Protein AF-A0A2Z5AGJ8-F1 (afdb_monomer)

Secondary structure (DSSP, 8-state):
-HHHHHHHHHHHHHHHHHHHHHHHHHHHHHHHHHHTHHHHHHHHHHHHHHHHHHHHHHHHHHHHTTSHHHHHHHHHHHHHHHHHHHHHHHHHHHH--SHHHHHHHHHHHHHHHHHHHHHHHHHHHHHHTTT-HHHHHHTTTTHHHHHHHHHHHHHHHHHHHHHHHHHHHHHHHHHHHHHHHHHHHHHHHHHHHHHHHHHIIIIIHHHHHHHHHHHHHHTT---PPPP----SHHHHHHHHHHHHHHHHHHHHHHHHHHHHHHHHHHHHHHHHHHHHHHTT-

Solvent-accessible surface area (backbone atoms only — not comparable to full-atom values): 14616 Å² total; per-residue (Å²): 108,69,70,57,55,51,51,52,51,54,47,53,50,51,52,52,52,51,52,48,52,53,51,51,55,49,51,53,51,53,48,49,42,56,73,39,43,46,43,52,32,53,47,42,50,52,28,50,50,31,46,53,49,22,59,47,24,51,51,45,25,48,76,47,28,71,44,65,71,50,22,54,51,27,49,51,51,22,52,53,25,51,50,48,28,50,53,41,38,54,50,48,35,74,65,44,83,48,69,68,58,26,49,52,37,50,52,50,48,49,51,50,51,56,44,52,55,37,48,56,52,12,50,53,42,14,60,75,51,77,44,38,40,69,56,19,44,66,60,45,69,70,62,59,52,64,58,51,52,53,45,53,50,49,40,54,51,35,44,51,50,28,51,51,52,52,52,52,52,50,52,50,50,52,53,53,50,51,52,50,51,51,51,48,52,53,50,51,52,51,49,51,51,53,48,52,53,48,45,42,67,68,45,51,55,56,48,51,52,48,52,51,52,54,52,35,47,76,71,71,44,86,70,84,77,71,87,71,89,47,89,49,73,70,29,52,51,42,53,52,52,41,53,55,48,54,53,51,54,51,51,57,49,52,51,52,51,51,50,52,51,51,51,52,52,48,53,51,51,51,54,50,52,50,54,54,59,62,71,73,112

Organism: NCBI:txid47885

Radius of gyration: 50.17 Å; Cα contacts (8 Å, |Δi|>4): 189; chains: 1; bounding box: 95×26×158 Å

Sequence (281 aa):
MLLLIGGGLVLLLALALAGFGLLSQQLDGYRRLLTGPLEEARLVDATNLAFKSQVQEWKNVLLRGGAADQRERYWKQFQEEEARVQTALEQLQRRADEPELRQRLHQLAQSHREMGEAYRRGLAAYVAADYVAAQGDAAVKGIDRATSEQLSGLVTELHARANSQAQALSAEARRTVLLAVGAMLAFAALIALLSAWLVNRRIVGPLARVTEQLVQLSDGRLGQPLAESRRDEVGRLARAANRLRDFFVDLAGQLRQGTAALDATTQELGAIAQRSGEGIR

InterPro domains:
  IPR003660 HAMP domain [PF00672] (199-245)
  IPR003660 HAMP domain [PS50885] (201-253)
  IPR003660 HAMP domain [SM00304] (201-253)

pLDDT: mean 88.01, std 8.43, range [43.0, 98.56]

Foldseek 3Di:
DCVLVVVVVVLVVVLVVLVVVLVVVLVVLVVCLVVALVVLLVLLVLLLVLLVLLVVLLVQLLPPVLDPVSNVVSVVSNVVSLVSNLVSLVVSLVRDPDPVSNVLSVVLSVLSVVLVVLLVVLVVQCVVVSSNSVRSCVSNPCSCVVSSVSSVVSSVVSVVVSVVSVVVSVVVSVVSVVVSVVVSVVVVVVSVVVVVVCCCVPPVVLVVVLVVLVVCVVVVNLDDQDDQPDPDPSSVSSVVSRVVSVVSVVVVVVVVVVVVVVVVVVVVVVVVVVVVVVVVD

Structure (mmCIF, N/CA/C/O backbone):
data_AF-A0A2Z5AGJ8-F1
#
_entry.id   AF-A0A2Z5AGJ8-F1
#
loop_
_atom_site.group_PDB
_atom_site.id
_atom_site.type_symbol
_atom_site.label_atom_id
_atom_site.label_alt_id
_atom_site.label_comp_id
_atom_site.label_asym_id
_atom_site.label_entity_id
_atom_site.label_seq_id
_atom_site.pdbx_PDB_ins_code
_atom_site.Cartn_x
_atom_site.Cartn_y
_atom_site.Cartn_z
_atom_site.occupancy
_atom_site.B_iso_or_equiv
_atom_site.auth_seq_id
_atom_site.auth_comp_id
_atom_site.auth_asym_id
_atom_site.auth_atom_id
_atom_site.pdbx_PDB_model_num
ATOM 1 N N . MET A 1 1 ? -26.832 -12.461 39.267 1.00 60.28 1 MET A N 1
ATOM 2 C CA . MET A 1 1 ? -25.508 -13.063 39.012 1.00 60.28 1 MET A CA 1
ATOM 3 C C . MET A 1 1 ? -25.398 -13.595 37.585 1.00 60.28 1 MET A C 1
ATOM 5 O O . MET A 1 1 ? -24.660 -13.002 36.817 1.00 60.28 1 MET A O 1
ATOM 9 N N . LEU A 1 2 ? -26.202 -14.584 37.171 1.00 68.50 2 LEU A N 1
ATOM 10 C CA . LEU A 1 2 ? -26.181 -15.143 35.801 1.00 68.50 2 LEU A CA 1
ATOM 11 C C . LEU A 1 2 ? -26.344 -14.116 34.663 1.00 68.50 2 LEU A C 1
ATOM 13 O O . LEU A 1 2 ? -25.598 -14.173 33.698 1.00 68.50 2 LEU A O 1
ATOM 17 N N . LEU A 1 3 ? -27.247 -13.136 34.793 1.00 67.62 3 LEU A N 1
ATOM 18 C CA . LEU A 1 3 ? -27.414 -12.073 33.783 1.00 67.62 3 LEU A CA 1
ATOM 19 C C . LEU A 1 3 ? -26.182 -11.160 33.643 1.00 67.62 3 LEU A C 1
ATOM 21 O O . LEU A 1 3 ? -25.892 -10.689 32.551 1.00 67.62 3 LEU A O 1
ATOM 25 N N . LEU A 1 4 ? -25.452 -10.928 34.738 1.00 69.62 4 LEU A N 1
ATOM 26 C CA . LEU A 1 4 ? -24.235 -10.107 34.745 1.00 69.62 4 LEU A CA 1
ATOM 27 C C . LEU A 1 4 ? -23.071 -10.853 34.089 1.00 69.62 4 LEU A C 1
ATOM 29 O O . LEU A 1 4 ? -22.395 -10.306 33.226 1.00 69.62 4 LEU A O 1
ATOM 33 N N . ILE A 1 5 ? -22.885 -12.121 34.463 1.00 76.56 5 ILE A N 1
ATOM 34 C CA . ILE A 1 5 ? -21.828 -12.975 33.911 1.00 76.56 5 ILE A CA 1
ATOM 35 C C . ILE A 1 5 ? -22.106 -13.271 32.431 1.00 76.56 5 ILE A C 1
ATOM 37 O O . ILE A 1 5 ? -21.219 -13.112 31.599 1.00 76.56 5 ILE A O 1
ATOM 41 N N . GLY A 1 6 ? -23.348 -13.623 32.083 1.00 77.38 6 GLY A N 1
ATOM 42 C CA . GLY A 1 6 ? -23.762 -13.867 30.701 1.00 77.38 6 GLY A CA 1
ATOM 43 C C . GLY A 1 6 ? -23.637 -12.623 29.820 1.00 77.38 6 GLY A C 1
ATOM 44 O O . GLY A 1 6 ? -23.103 -12.712 28.719 1.00 77.38 6 GLY A O 1
ATOM 45 N N . GLY A 1 7 ? -24.045 -11.450 30.320 1.00 76.44 7 GLY A N 1
ATOM 46 C CA . GLY A 1 7 ? -23.877 -10.184 29.601 1.00 76.44 7 GLY A CA 1
ATOM 47 C C . GLY A 1 7 ? -22.408 -9.825 29.364 1.00 76.44 7 GLY A C 1
ATOM 48 O O . GLY A 1 7 ? -22.045 -9.435 28.257 1.00 76.44 7 GLY A O 1
ATOM 49 N N . GLY A 1 8 ? -21.547 -10.019 30.370 1.00 77.75 8 GLY A N 1
ATOM 50 C CA . GLY A 1 8 ? -20.104 -9.805 30.233 1.00 77.75 8 GLY A CA 1
ATOM 51 C C . GLY A 1 8 ? -19.447 -10.757 29.229 1.00 77.75 8 GLY A C 1
ATOM 52 O O . GLY A 1 8 ? -18.593 -10.339 28.452 1.00 77.75 8 GLY A O 1
ATOM 53 N N . LEU A 1 9 ? -19.876 -12.020 29.189 1.00 84.56 9 LEU A N 1
ATOM 54 C CA . LEU A 1 9 ? -19.329 -13.014 28.265 1.00 84.56 9 LEU A CA 1
ATOM 55 C C . LEU A 1 9 ? -19.732 -12.733 26.809 1.00 84.56 9 LEU A C 1
ATOM 57 O O . LEU A 1 9 ? -18.893 -12.792 25.913 1.00 84.56 9 LEU A O 1
ATOM 61 N N . VAL A 1 10 ? -20.999 -12.367 26.581 1.00 82.88 10 VAL A N 1
ATOM 62 C CA . VAL A 1 10 ? -21.495 -11.954 25.256 1.00 82.88 10 VAL A CA 1
ATOM 63 C C . VAL A 1 10 ? -20.763 -10.705 24.772 1.00 82.88 10 VAL A C 1
ATOM 65 O O . VAL A 1 10 ? -20.395 -10.631 23.601 1.00 82.88 10 VAL A O 1
ATOM 68 N N . LEU A 1 11 ? -20.491 -9.753 25.669 1.00 79.88 11 LEU A N 1
ATOM 69 C CA . LEU A 1 11 ? -19.691 -8.583 25.330 1.00 79.88 11 LEU A CA 1
ATOM 70 C C . LEU A 1 11 ? -18.286 -8.964 24.870 1.00 79.88 11 LEU A C 1
ATOM 72 O O . LEU A 1 11 ? -17.838 -8.494 23.828 1.00 79.88 11 LEU A O 1
ATOM 76 N N . LEU A 1 12 ? -17.582 -9.777 25.658 1.00 83.69 12 LEU A N 1
ATOM 77 C CA . LEU A 1 12 ? -16.217 -10.187 25.337 1.00 83.69 12 LEU A CA 1
ATOM 78 C C . LEU A 1 12 ? -16.165 -10.884 23.979 1.00 83.69 12 LEU A C 1
ATOM 80 O O . LEU A 1 12 ? -15.283 -10.590 23.176 1.00 83.69 12 LEU A O 1
ATOM 84 N N . LEU A 1 13 ? -17.147 -11.743 23.694 1.00 85.50 13 LEU A N 1
ATOM 85 C CA . LEU A 1 13 ? -17.273 -12.401 22.399 1.00 85.50 13 LEU A CA 1
ATOM 86 C C . LEU A 1 13 ? -17.502 -11.388 21.265 1.00 85.50 13 LEU A C 1
ATOM 88 O O . LEU A 1 13 ? -16.843 -11.469 20.230 1.00 85.50 13 LEU A O 1
ATOM 92 N N . ALA A 1 14 ? -18.395 -10.415 21.459 1.00 82.38 14 ALA A N 1
ATOM 93 C CA . ALA A 1 14 ? -18.673 -9.376 20.468 1.00 82.38 14 ALA A CA 1
ATOM 94 C C . ALA A 1 14 ? -17.445 -8.488 20.200 1.00 82.38 14 ALA A C 1
ATOM 96 O O . ALA A 1 14 ? -17.149 -8.188 19.045 1.00 82.38 14 ALA A O 1
ATOM 97 N N . LEU A 1 15 ? -16.697 -8.119 21.244 1.00 82.50 15 LEU A N 1
ATOM 98 C CA . LEU A 1 15 ? -15.445 -7.367 21.127 1.00 82.50 15 LEU A CA 1
ATOM 99 C C . LEU A 1 15 ? -14.363 -8.173 20.405 1.00 82.50 15 LEU A C 1
ATOM 101 O O . LEU A 1 15 ? -13.673 -7.626 19.548 1.00 82.50 15 LEU A O 1
ATOM 105 N N . ALA A 1 16 ? -14.237 -9.467 20.706 1.00 82.69 16 ALA A N 1
ATOM 106 C CA . ALA A 1 16 ? -13.291 -10.349 20.032 1.00 82.69 16 ALA A CA 1
ATOM 107 C C . ALA A 1 16 ? -13.620 -10.497 18.538 1.00 82.69 16 ALA A C 1
ATOM 109 O O . ALA A 1 16 ? -12.730 -10.371 17.700 1.00 82.69 16 ALA A O 1
ATOM 110 N N . LEU A 1 17 ? -14.897 -10.698 18.193 1.00 85.19 17 LEU A N 1
ATOM 111 C CA . LEU A 1 17 ? -15.360 -10.783 16.803 1.00 85.19 17 LEU A CA 1
ATOM 112 C C . LEU A 1 17 ? -15.148 -9.469 16.045 1.00 85.19 17 LEU A C 1
ATOM 114 O O . LEU A 1 17 ? -14.642 -9.483 14.924 1.00 85.19 17 LEU A O 1
ATOM 118 N N . ALA A 1 18 ? -15.484 -8.334 16.663 1.00 83.31 18 ALA A N 1
ATOM 119 C CA . ALA A 1 18 ? -15.243 -7.019 16.081 1.00 83.31 18 ALA A CA 1
ATOM 120 C C . ALA A 1 18 ? -13.741 -6.772 15.864 1.00 83.31 18 ALA A C 1
ATOM 122 O O . ALA A 1 18 ? -13.335 -6.375 14.774 1.00 83.31 18 ALA A O 1
ATOM 123 N N . GLY A 1 19 ? -12.906 -7.070 16.864 1.00 82.38 19 GLY A N 1
ATOM 124 C CA . GLY A 1 19 ? -11.451 -6.950 16.765 1.00 82.38 19 GLY A CA 1
ATOM 125 C C . GLY A 1 19 ? -10.861 -7.834 15.664 1.00 82.38 19 GLY A C 1
ATOM 126 O O . GLY A 1 19 ? -10.027 -7.373 14.887 1.00 82.38 19 GLY A O 1
ATOM 127 N N . PHE A 1 20 ? -11.339 -9.073 15.543 1.00 84.88 20 PHE A N 1
ATOM 128 C CA . PHE A 1 20 ? -10.920 -9.988 14.484 1.00 84.88 20 PHE A CA 1
ATOM 129 C C . PHE A 1 20 ? -11.311 -9.481 13.089 1.00 84.88 20 PHE A C 1
ATOM 131 O O . PHE A 1 20 ? -10.482 -9.492 12.181 1.00 84.88 20 PHE A O 1
ATOM 138 N N . GLY A 1 21 ? -12.538 -8.979 12.917 1.00 83.81 21 GLY A N 1
ATOM 139 C CA . GLY A 1 21 ? -12.990 -8.398 11.650 1.00 83.81 21 GLY A CA 1
ATOM 140 C C . GLY A 1 21 ? -12.152 -7.190 11.222 1.00 83.81 21 GLY A C 1
ATOM 141 O O . GLY A 1 21 ? -11.734 -7.105 10.068 1.00 83.81 21 GLY A O 1
ATOM 142 N N . LEU A 1 2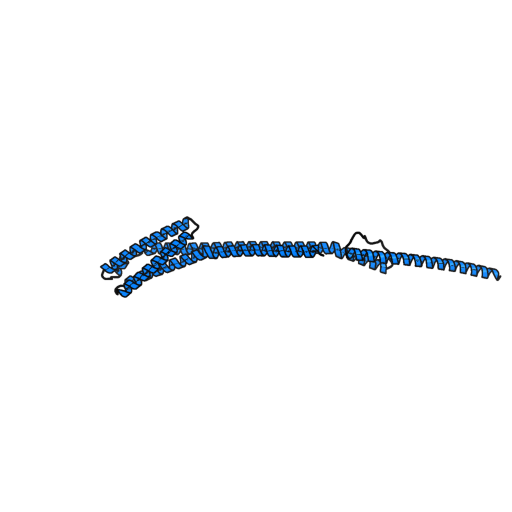2 ? -11.834 -6.300 12.167 1.00 82.50 22 LEU A N 1
ATOM 143 C CA . LEU A 1 22 ? -10.961 -5.147 11.928 1.00 82.50 22 LEU A CA 1
ATOM 144 C C . LEU A 1 22 ? -9.544 -5.566 11.529 1.00 82.50 22 LEU A C 1
ATOM 146 O O . LEU A 1 22 ? -8.986 -5.025 10.574 1.00 82.50 22 LEU A O 1
ATOM 150 N N . LEU A 1 23 ? -8.973 -6.546 12.231 1.00 82.94 23 LEU A N 1
ATOM 151 C CA . LEU A 1 23 ? -7.652 -7.078 11.912 1.00 82.94 23 LEU A CA 1
ATOM 152 C C . LEU A 1 23 ? -7.630 -7.722 10.519 1.00 82.94 23 LEU A C 1
ATOM 154 O O . LEU A 1 23 ? -6.695 -7.492 9.755 1.00 82.94 23 LEU A O 1
ATOM 158 N N . SER A 1 24 ? -8.671 -8.482 10.164 1.00 84.00 24 SER A N 1
ATOM 159 C CA . SER A 1 24 ? -8.801 -9.093 8.836 1.00 84.00 24 SER A CA 1
ATOM 160 C C . SER A 1 24 ? -8.836 -8.035 7.732 1.00 84.00 24 SER A C 1
ATOM 162 O O . SER A 1 24 ? -8.078 -8.132 6.771 1.00 84.00 24 SER A O 1
ATOM 164 N N . GLN A 1 25 ? -9.646 -6.983 7.892 1.00 82.62 25 GLN A N 1
ATOM 165 C CA . GLN A 1 25 ? -9.723 -5.888 6.919 1.00 82.62 25 GLN A CA 1
ATOM 166 C C . GLN A 1 25 ? -8.380 -5.168 6.743 1.00 82.62 25 GLN A C 1
ATOM 168 O O . GLN A 1 25 ? -7.996 -4.835 5.620 1.00 82.62 25 GLN A O 1
ATOM 173 N N . GLN A 1 26 ? -7.643 -4.954 7.838 1.00 82.69 26 GLN A N 1
ATOM 174 C CA . GLN A 1 26 ? -6.306 -4.363 7.779 1.00 82.69 26 GLN A CA 1
ATOM 175 C C . GLN A 1 26 ? -5.318 -5.272 7.043 1.00 82.69 26 GLN A C 1
ATOM 177 O O . GLN A 1 26 ? -4.586 -4.795 6.176 1.00 82.69 26 GLN A O 1
ATOM 182 N N . LEU A 1 27 ? -5.318 -6.575 7.339 1.00 84.50 27 LEU A N 1
ATOM 183 C CA . LEU A 1 27 ? -4.465 -7.551 6.658 1.00 84.50 27 LEU A CA 1
ATOM 184 C C . LEU A 1 27 ? -4.739 -7.600 5.152 1.00 84.50 27 LEU A C 1
ATOM 186 O O . LEU A 1 27 ? -3.794 -7.659 4.367 1.00 84.50 27 LEU A O 1
ATOM 190 N N . ASP A 1 28 ? -6.001 -7.512 4.734 1.00 85.81 28 ASP A N 1
ATOM 191 C CA . ASP A 1 28 ? -6.365 -7.469 3.316 1.00 85.81 28 ASP A CA 1
ATOM 192 C C . ASP A 1 28 ? -5.932 -6.162 2.637 1.00 85.81 28 ASP A C 1
ATOM 194 O O . ASP A 1 28 ? -5.582 -6.160 1.456 1.00 85.81 28 ASP A O 1
ATOM 198 N N . GLY A 1 29 ? -5.921 -5.041 3.365 1.00 82.25 29 GLY A N 1
ATOM 199 C CA . GLY A 1 29 ? -5.340 -3.780 2.896 1.00 82.25 29 GLY A CA 1
ATOM 200 C C . GLY A 1 29 ? -3.829 -3.883 2.673 1.00 82.25 29 GLY A C 1
ATOM 201 O O . GLY A 1 29 ? -3.337 -3.537 1.600 1.00 82.25 29 GLY A O 1
ATOM 202 N N . TYR A 1 30 ? -3.096 -4.434 3.645 1.00 82.75 30 TYR A N 1
ATOM 203 C CA . TYR A 1 30 ? -1.651 -4.661 3.520 1.00 82.75 30 TYR A CA 1
ATOM 204 C C . TYR A 1 30 ? -1.316 -5.641 2.395 1.00 82.75 30 TYR A C 1
ATOM 206 O O . TYR A 1 30 ? -0.403 -5.384 1.615 1.00 82.75 30 TYR A O 1
ATOM 214 N N . ARG A 1 31 ? -2.072 -6.739 2.265 1.00 83.50 31 ARG A N 1
ATOM 215 C CA . ARG A 1 31 ? -1.913 -7.687 1.153 1.00 83.50 31 ARG A CA 1
ATOM 216 C C . ARG A 1 31 ? -2.091 -6.996 -0.192 1.00 83.50 31 ARG A C 1
ATOM 218 O O . ARG A 1 31 ? -1.215 -7.139 -1.034 1.00 83.50 31 ARG A O 1
ATOM 225 N N . ARG A 1 32 ? -3.154 -6.201 -0.366 1.00 84.06 32 ARG A N 1
ATOM 226 C CA . ARG A 1 32 ? -3.393 -5.431 -1.600 1.00 84.06 32 ARG A CA 1
ATOM 227 C C . ARG A 1 32 ? -2.250 -4.468 -1.920 1.00 84.06 32 ARG A C 1
ATOM 229 O O . ARG A 1 32 ? -1.849 -4.380 -3.076 1.00 84.06 32 ARG A O 1
ATOM 236 N N . LEU A 1 33 ? -1.690 -3.801 -0.910 1.00 84.00 33 LEU A N 1
ATOM 237 C CA . LEU A 1 33 ? -0.546 -2.906 -1.091 1.00 84.00 33 LEU A CA 1
ATOM 238 C C . LEU A 1 33 ? 0.715 -3.657 -1.552 1.00 84.00 33 LEU A C 1
ATOM 240 O O . LEU A 1 33 ? 1.406 -3.205 -2.464 1.00 84.00 33 LEU A O 1
ATOM 244 N N . LEU A 1 34 ? 0.989 -4.813 -0.939 1.00 80.00 34 LEU A N 1
ATOM 245 C CA . LEU A 1 34 ? 2.130 -5.665 -1.281 1.00 80.00 34 LEU A CA 1
ATOM 246 C C . LEU A 1 34 ? 2.000 -6.273 -2.681 1.00 80.00 34 LEU A C 1
ATOM 248 O O . LEU A 1 34 ? 2.994 -6.367 -3.391 1.00 80.00 34 LEU A O 1
ATOM 252 N N . THR A 1 35 ? 0.796 -6.690 -3.083 1.00 81.12 35 THR A N 1
ATOM 253 C CA . THR A 1 35 ? 0.575 -7.365 -4.372 1.00 81.12 35 THR A CA 1
ATOM 254 C C . THR A 1 35 ? 0.294 -6.417 -5.538 1.00 81.12 35 THR A C 1
ATOM 256 O O . THR A 1 35 ? 0.305 -6.876 -6.677 1.00 81.12 35 THR A O 1
ATOM 259 N N . GLY A 1 36 ? 0.011 -5.137 -5.275 1.00 86.62 36 GLY A N 1
ATOM 260 C CA . GLY A 1 36 ? -0.287 -4.129 -6.297 1.00 86.62 36 GLY A CA 1
ATOM 261 C C . GLY A 1 36 ? 0.800 -3.048 -6.384 1.00 86.62 36 GLY A C 1
ATOM 262 O O . GLY A 1 36 ? 1.847 -3.310 -6.975 1.00 86.62 36 GLY A O 1
ATOM 263 N N . PRO A 1 37 ? 0.610 -1.858 -5.781 1.00 87.00 37 PRO A N 1
ATOM 264 C CA . PRO A 1 37 ? 1.486 -0.699 -5.990 1.00 87.00 37 PRO A CA 1
ATOM 265 C C . PRO A 1 37 ? 2.961 -0.932 -5.649 1.00 87.00 37 PRO A C 1
ATOM 267 O O . PRO A 1 37 ? 3.844 -0.412 -6.328 1.00 87.00 37 PRO A O 1
ATOM 270 N N . LEU A 1 38 ? 3.251 -1.699 -4.591 1.00 88.25 38 LEU A N 1
ATOM 271 C CA . LEU A 1 38 ? 4.636 -1.970 -4.202 1.00 88.25 38 LEU A CA 1
ATOM 272 C C . LEU A 1 38 ? 5.333 -2.898 -5.205 1.00 88.25 38 LEU A C 1
ATOM 274 O O . LEU A 1 38 ? 6.509 -2.714 -5.512 1.00 88.25 38 LEU A O 1
ATOM 278 N N . GLU A 1 39 ? 4.604 -3.880 -5.729 1.00 89.69 39 GLU A N 1
ATOM 279 C CA . GLU A 1 39 ? 5.119 -4.785 -6.750 1.00 89.69 39 GLU A CA 1
ATOM 280 C C . GLU A 1 39 ? 5.321 -4.053 -8.086 1.00 89.69 39 GLU A C 1
ATOM 282 O O . GLU A 1 39 ? 6.329 -4.271 -8.755 1.00 89.69 39 GLU A O 1
ATOM 287 N N . GLU A 1 40 ? 4.427 -3.128 -8.452 1.00 92.06 40 GLU A N 1
ATOM 288 C CA . GLU A 1 40 ? 4.607 -2.234 -9.606 1.00 92.06 40 GLU A CA 1
ATOM 289 C C . GLU A 1 40 ? 5.851 -1.346 -9.461 1.00 92.06 40 GLU A C 1
ATOM 291 O O . GLU A 1 40 ? 6.656 -1.270 -10.393 1.00 92.06 40 GLU A O 1
ATOM 296 N N . ALA A 1 41 ? 6.059 -0.737 -8.286 1.00 93.62 41 ALA A N 1
ATOM 297 C CA . ALA A 1 41 ? 7.259 0.045 -7.979 1.00 93.62 41 ALA A CA 1
ATOM 298 C C . ALA A 1 41 ? 8.540 -0.808 -8.099 1.00 93.62 41 ALA A C 1
ATOM 300 O O . ALA A 1 41 ? 9.514 -0.414 -8.741 1.00 93.62 41 ALA A O 1
ATOM 301 N N . ARG A 1 42 ? 8.516 -2.036 -7.568 1.00 93.25 42 ARG A N 1
ATOM 302 C CA . ARG A 1 42 ? 9.637 -2.982 -7.671 1.00 93.25 42 ARG A CA 1
ATOM 303 C C . ARG A 1 42 ? 9.937 -3.374 -9.121 1.00 93.25 42 ARG A C 1
ATOM 305 O O . ARG A 1 42 ? 11.101 -3.479 -9.508 1.00 93.25 42 ARG A O 1
ATOM 312 N N . LEU A 1 43 ? 8.901 -3.612 -9.924 1.00 94.31 43 LEU A N 1
ATOM 313 C CA . LEU A 1 43 ? 9.041 -3.972 -11.336 1.00 94.31 43 LEU A CA 1
ATOM 314 C C . LEU A 1 43 ? 9.599 -2.815 -12.163 1.00 94.31 43 LEU A C 1
ATOM 316 O O . LEU A 1 43 ? 10.473 -3.048 -13.001 1.00 94.31 43 LEU A O 1
ATOM 320 N N . VAL A 1 44 ? 9.146 -1.580 -11.934 1.00 96.25 44 VAL A N 1
ATOM 321 C CA . VAL A 1 44 ? 9.685 -0.424 -12.663 1.00 96.25 44 VAL A CA 1
ATOM 322 C C . VAL A 1 44 ? 11.134 -0.127 -12.270 1.00 96.25 44 VAL A C 1
ATOM 324 O O . VAL A 1 44 ? 11.933 0.191 -13.149 1.00 96.25 44 VAL A O 1
ATOM 327 N N . ASP A 1 45 ? 11.522 -0.331 -11.007 1.00 96.44 45 ASP A N 1
ATOM 328 C CA . ASP A 1 45 ? 12.922 -0.218 -10.577 1.00 96.44 45 ASP A CA 1
ATOM 329 C C . ASP A 1 45 ? 13.809 -1.245 -11.287 1.00 96.44 45 ASP A C 1
ATOM 331 O O . ASP A 1 45 ? 14.854 -0.895 -11.842 1.00 96.44 45 ASP A O 1
ATOM 335 N N . ALA A 1 46 ? 13.365 -2.507 -11.334 1.00 95.44 46 ALA A N 1
ATOM 336 C CA . ALA A 1 46 ? 14.062 -3.563 -12.062 1.00 95.44 46 ALA A CA 1
ATOM 337 C C . ALA A 1 46 ? 14.159 -3.253 -13.567 1.00 95.44 46 ALA A C 1
ATOM 339 O O . ALA A 1 46 ? 15.205 -3.476 -14.173 1.00 95.44 46 ALA A O 1
ATOM 340 N N . THR A 1 47 ? 13.101 -2.685 -14.153 1.00 97.75 47 THR A N 1
ATOM 341 C CA . THR A 1 47 ? 13.066 -2.267 -15.564 1.00 97.75 47 THR A CA 1
ATOM 342 C C . THR A 1 47 ? 14.067 -1.145 -15.834 1.00 97.75 47 THR A C 1
ATOM 344 O O . THR A 1 47 ? 14.848 -1.223 -16.779 1.00 97.75 47 THR A O 1
ATOM 347 N N . ASN A 1 48 ? 14.087 -0.112 -14.988 1.00 97.75 48 ASN A N 1
ATOM 348 C CA . ASN A 1 48 ? 15.005 1.018 -15.112 1.00 97.75 48 ASN A CA 1
ATOM 349 C C . ASN A 1 48 ? 16.468 0.587 -14.920 1.00 97.75 48 ASN A C 1
ATOM 351 O O . ASN A 1 48 ? 17.361 1.088 -15.603 1.00 97.75 48 ASN A O 1
ATOM 355 N N . LEU A 1 49 ? 16.726 -0.360 -14.013 1.00 97.44 49 LEU A N 1
ATOM 356 C CA . LEU A 1 49 ? 18.052 -0.945 -13.832 1.00 97.44 49 LEU A CA 1
ATOM 357 C C . LEU A 1 49 ? 18.487 -1.745 -15.066 1.00 97.44 49 LEU A C 1
ATOM 359 O O . LEU A 1 49 ? 19.573 -1.491 -15.581 1.00 97.44 49 LEU A O 1
ATOM 363 N N . ALA A 1 50 ? 17.639 -2.648 -15.568 1.00 98.00 50 ALA A N 1
ATOM 364 C CA . ALA A 1 50 ? 17.919 -3.434 -16.771 1.00 98.00 50 ALA A CA 1
ATOM 365 C C . ALA A 1 50 ? 18.181 -2.533 -17.988 1.00 98.00 50 ALA A C 1
ATOM 367 O O . ALA A 1 50 ? 19.137 -2.750 -18.724 1.00 98.00 50 ALA A O 1
ATOM 368 N N . PHE A 1 51 ? 17.411 -1.455 -18.147 1.00 98.38 51 PHE A N 1
ATOM 369 C CA . PHE A 1 51 ? 17.629 -0.460 -19.198 1.00 98.38 51 PHE A CA 1
ATOM 370 C C . PHE A 1 51 ? 18.996 0.234 -19.078 1.00 98.38 51 PHE A C 1
ATOM 372 O O . PHE A 1 51 ? 19.730 0.362 -20.058 1.00 98.38 51 PHE A O 1
ATOM 379 N N . LYS A 1 52 ? 19.395 0.649 -17.870 1.00 97.06 52 LYS A N 1
ATOM 380 C CA . LYS A 1 52 ? 20.730 1.231 -17.647 1.00 97.06 52 LYS A CA 1
ATOM 381 C C . LYS A 1 52 ? 21.841 0.229 -17.958 1.00 97.06 52 LYS A C 1
ATOM 383 O O . LYS A 1 52 ? 22.834 0.608 -18.579 1.00 97.06 52 LYS A O 1
ATOM 388 N N . SER A 1 53 ? 21.658 -1.032 -17.569 1.00 98.12 53 SER A N 1
ATOM 389 C CA . SER A 1 53 ? 22.572 -2.125 -17.905 1.00 98.12 53 SER A CA 1
ATOM 390 C C . SER A 1 53 ? 22.655 -2.343 -19.415 1.00 98.12 53 SER A C 1
ATOM 392 O O . SER A 1 53 ? 23.755 -2.374 -19.949 1.00 98.12 53 SER A O 1
ATOM 394 N N . GLN A 1 54 ? 21.533 -2.375 -20.133 1.00 98.06 54 GLN A N 1
ATOM 395 C CA . GLN A 1 54 ? 21.495 -2.463 -21.594 1.00 98.06 54 GLN A CA 1
ATOM 396 C C . GLN A 1 54 ? 22.329 -1.349 -22.252 1.00 98.06 54 GLN A C 1
ATOM 398 O O . GLN A 1 54 ? 23.211 -1.628 -23.064 1.00 98.06 54 GLN A O 1
ATOM 403 N N . VAL A 1 55 ? 22.116 -0.084 -21.869 1.00 96.25 55 VAL A N 1
ATOM 404 C CA . VAL A 1 55 ? 22.892 1.054 -22.402 1.00 96.25 55 VAL A CA 1
ATOM 405 C C . VAL A 1 55 ? 24.381 0.934 -22.049 1.00 96.25 55 VAL A C 1
ATOM 407 O O . VAL A 1 55 ? 25.250 1.312 -22.840 1.00 96.25 55 VAL A O 1
ATOM 410 N N . GLN A 1 56 ? 24.707 0.395 -20.874 1.00 96.69 56 GLN A N 1
ATOM 411 C CA . GLN A 1 56 ? 26.086 0.120 -20.478 1.00 96.69 56 GLN A CA 1
ATOM 412 C C . GLN A 1 56 ? 26.724 -0.987 -21.330 1.00 96.69 56 GLN A C 1
ATOM 414 O O . GLN A 1 56 ? 27.873 -0.835 -21.747 1.00 96.69 56 GLN A O 1
ATOM 419 N N . GLU A 1 57 ? 25.997 -2.057 -21.643 1.00 97.75 57 GLU A N 1
ATOM 420 C CA . GLU A 1 57 ? 26.511 -3.133 -22.493 1.00 97.75 57 GLU A CA 1
ATOM 421 C C . GLU A 1 57 ? 26.748 -2.672 -23.926 1.00 97.75 57 GLU A C 1
ATOM 423 O O . GLU A 1 57 ? 27.761 -3.028 -24.528 1.00 97.75 57 GLU A O 1
ATOM 428 N N . TRP A 1 58 ? 25.915 -1.767 -24.439 1.00 96.25 58 TRP A N 1
ATOM 429 C CA . TRP A 1 58 ? 26.208 -1.095 -25.702 1.00 96.25 58 TRP A CA 1
ATOM 430 C C . TRP A 1 58 ? 27.546 -0.335 -25.663 1.00 96.25 58 TRP A C 1
ATOM 432 O O . TRP A 1 58 ? 28.367 -0.454 -26.575 1.00 96.25 58 TRP A O 1
ATOM 442 N N . LYS A 1 59 ? 27.822 0.406 -24.583 1.00 94.12 59 LYS A N 1
ATOM 443 C CA . LYS A 1 59 ? 29.123 1.078 -24.414 1.00 94.12 59 LYS A CA 1
ATOM 444 C C . LYS A 1 59 ? 30.271 0.067 -24.361 1.00 94.12 59 LYS A C 1
ATOM 446 O O . LYS A 1 59 ? 31.325 0.324 -24.938 1.00 94.12 59 LYS A O 1
ATOM 451 N N . ASN A 1 60 ? 30.078 -1.090 -23.725 1.00 96.56 60 ASN A N 1
ATOM 452 C CA . ASN A 1 60 ? 31.073 -2.165 -23.720 1.00 96.56 60 ASN A CA 1
ATOM 453 C C . ASN A 1 60 ? 31.320 -2.731 -25.128 1.00 96.56 60 ASN A C 1
ATOM 455 O O . ASN A 1 60 ? 32.477 -2.972 -25.476 1.00 96.56 60 ASN A O 1
ATOM 459 N N . VAL A 1 61 ? 30.273 -2.881 -25.951 1.00 96.12 61 VAL A N 1
ATOM 460 C CA . VAL A 1 61 ? 30.400 -3.265 -27.367 1.00 96.12 61 VAL A CA 1
ATOM 461 C C . VAL A 1 61 ? 31.272 -2.261 -28.118 1.00 96.12 61 VAL A C 1
ATOM 463 O O . VAL A 1 61 ? 32.214 -2.672 -28.782 1.00 96.12 61 VAL A O 1
ATOM 466 N N . LEU A 1 62 ? 31.033 -0.957 -27.976 1.00 94.31 62 LEU A N 1
ATOM 467 C CA . LEU A 1 62 ? 31.832 0.051 -28.682 1.00 94.31 62 LEU A CA 1
ATOM 468 C C . LEU A 1 62 ? 33.292 0.109 -28.208 1.00 94.31 62 LEU A C 1
ATOM 470 O O . LEU A 1 62 ? 34.199 0.275 -29.023 1.00 94.31 62 LEU A O 1
ATOM 474 N N . LEU A 1 63 ? 33.528 -0.026 -26.900 1.00 94.56 63 LEU A N 1
ATOM 475 C CA . LEU A 1 63 ? 34.859 0.123 -26.300 1.00 94.56 63 LEU A CA 1
ATOM 476 C C . LEU A 1 63 ? 35.737 -1.126 -26.429 1.00 94.56 63 LEU A C 1
ATOM 478 O O . LEU A 1 63 ? 36.957 -1.008 -26.508 1.00 94.56 63 LEU A O 1
ATOM 482 N N . ARG A 1 64 ? 35.140 -2.321 -26.390 1.00 94.69 64 ARG A N 1
ATOM 483 C CA . ARG A 1 64 ? 35.864 -3.606 -26.337 1.00 94.69 64 ARG A CA 1
ATOM 484 C C . ARG A 1 64 ? 35.549 -4.525 -27.516 1.00 94.69 64 ARG A C 1
ATOM 486 O O . ARG A 1 64 ? 36.190 -5.561 -27.658 1.00 94.69 64 ARG A O 1
ATOM 493 N N . GLY A 1 65 ? 34.593 -4.160 -28.367 1.00 92.12 65 GLY A N 1
ATOM 494 C CA . GLY A 1 65 ? 34.100 -4.993 -29.461 1.00 92.12 65 GLY A CA 1
ATOM 495 C C . GLY A 1 65 ? 34.994 -5.064 -30.696 1.00 92.12 65 GLY A C 1
ATOM 496 O O . GLY A 1 65 ? 34.578 -5.664 -31.685 1.00 92.12 65 GLY A O 1
ATOM 497 N N . GLY A 1 66 ? 36.211 -4.513 -30.659 1.00 91.56 66 GLY A N 1
ATOM 498 C CA . GLY A 1 66 ? 37.227 -4.807 -31.675 1.00 91.56 66 GLY A CA 1
ATOM 499 C C . GLY A 1 66 ? 37.609 -6.293 -31.671 1.00 91.56 66 GLY A C 1
ATOM 500 O O . GLY A 1 66 ? 37.780 -6.901 -32.725 1.00 91.56 66 GLY A O 1
ATOM 501 N N . ALA A 1 67 ? 37.639 -6.916 -30.488 1.00 94.50 67 ALA A N 1
ATOM 502 C CA . ALA A 1 67 ? 37.785 -8.361 -30.350 1.00 94.50 67 ALA A CA 1
ATOM 503 C C . ALA A 1 67 ? 36.430 -9.065 -30.556 1.00 94.50 67 ALA A C 1
ATOM 505 O O . ALA A 1 67 ? 35.414 -8.669 -29.976 1.00 94.50 67 ALA A O 1
ATOM 506 N N . ALA A 1 68 ? 36.403 -10.103 -31.397 1.00 94.62 68 ALA A N 1
ATOM 507 C CA . ALA A 1 68 ? 35.164 -10.773 -31.799 1.00 94.62 68 ALA A CA 1
ATOM 508 C C . ALA A 1 68 ? 34.441 -11.465 -30.632 1.00 94.62 68 ALA A C 1
ATOM 510 O O . ALA A 1 68 ? 33.224 -11.334 -30.513 1.00 94.62 68 ALA A O 1
ATOM 511 N N . ASP A 1 69 ? 35.189 -12.121 -29.742 1.00 95.81 69 ASP A N 1
ATOM 512 C CA . ASP A 1 69 ? 34.675 -12.783 -28.537 1.00 95.81 69 ASP A CA 1
ATOM 513 C C . ASP A 1 69 ? 34.014 -11.782 -27.575 1.00 95.81 69 ASP A C 1
ATOM 515 O O . ASP A 1 69 ? 32.919 -12.019 -27.062 1.00 95.81 69 ASP A O 1
ATOM 519 N N . GLN A 1 70 ? 34.651 -10.626 -27.363 1.00 95.56 70 GLN A N 1
ATOM 520 C CA . GLN A 1 70 ? 34.125 -9.565 -26.506 1.00 95.56 70 GLN A CA 1
ATOM 521 C C . GLN A 1 70 ? 32.871 -8.942 -27.115 1.00 95.56 70 GLN A C 1
ATOM 523 O O . GLN A 1 70 ? 31.882 -8.733 -26.412 1.00 95.56 70 GLN A O 1
ATOM 528 N N . ARG A 1 71 ? 32.889 -8.668 -28.425 1.00 96.62 71 ARG A N 1
ATOM 529 C CA . ARG A 1 71 ? 31.746 -8.097 -29.143 1.00 96.62 71 ARG A CA 1
ATOM 530 C C . ARG A 1 71 ? 30.521 -8.992 -29.039 1.00 96.62 71 ARG A C 1
ATOM 532 O O . ARG A 1 71 ? 29.457 -8.503 -28.678 1.00 96.62 71 ARG A O 1
ATOM 539 N N . GLU A 1 72 ? 30.674 -10.281 -29.328 1.00 96.31 72 GLU A N 1
ATOM 540 C CA . GLU A 1 72 ? 29.580 -11.248 -29.249 1.00 96.31 72 GLU A CA 1
ATOM 541 C C . GLU A 1 72 ? 29.038 -11.356 -27.820 1.00 96.31 72 GLU A C 1
ATOM 543 O O . GLU A 1 72 ? 27.825 -11.303 -27.612 1.00 96.31 72 GLU A O 1
ATOM 548 N N . ARG A 1 73 ? 29.927 -11.410 -26.820 1.00 98.00 73 ARG A N 1
ATOM 549 C CA . ARG A 1 73 ? 29.541 -11.457 -25.407 1.00 98.00 73 ARG A CA 1
ATOM 550 C C . ARG A 1 73 ? 28.720 -10.240 -24.981 1.00 98.00 73 ARG A C 1
ATOM 552 O O . ARG A 1 73 ? 27.630 -10.419 -24.441 1.00 98.00 73 ARG A O 1
ATOM 559 N N . TYR A 1 74 ? 29.229 -9.024 -25.181 1.00 97.88 74 TYR A N 1
ATOM 560 C CA . TYR A 1 74 ? 28.537 -7.810 -24.732 1.00 97.88 74 TYR A CA 1
ATOM 561 C C . TYR A 1 74 ? 27.278 -7.534 -25.556 1.00 97.88 74 TYR A C 1
ATOM 563 O O . TYR A 1 74 ? 26.281 -7.069 -25.012 1.00 97.88 74 TYR A O 1
ATOM 571 N N . TRP A 1 75 ? 27.272 -7.886 -26.845 1.00 98.12 75 TRP A N 1
ATOM 572 C CA . TRP A 1 75 ? 26.069 -7.781 -27.665 1.00 98.12 75 TRP A CA 1
ATOM 573 C C . TRP A 1 75 ? 24.974 -8.746 -27.204 1.00 98.12 75 TRP A C 1
ATOM 575 O O . TRP A 1 75 ? 23.814 -8.357 -27.089 1.00 98.12 75 TRP A O 1
ATOM 585 N N . LYS A 1 76 ? 25.336 -9.981 -26.847 1.00 98.44 76 LYS A N 1
ATOM 586 C CA . LYS A 1 76 ? 24.390 -10.925 -26.252 1.00 98.44 76 LYS A CA 1
ATOM 587 C C . LYS A 1 76 ? 23.827 -10.398 -24.928 1.00 98.44 76 LYS A C 1
ATOM 589 O O . LYS A 1 76 ? 22.620 -10.448 -24.725 1.00 98.44 76 LYS A O 1
ATOM 594 N N . GLN A 1 77 ? 24.676 -9.853 -24.054 1.00 98.38 77 GLN A N 1
ATOM 595 C CA . GLN A 1 77 ? 24.234 -9.251 -22.789 1.00 98.38 77 GLN A CA 1
ATOM 596 C C . GLN A 1 77 ? 23.300 -8.054 -23.021 1.00 98.38 77 GLN A C 1
ATOM 598 O O . GLN A 1 77 ? 22.272 -7.945 -22.359 1.00 98.38 77 GLN A O 1
ATOM 603 N N . PHE A 1 78 ? 23.589 -7.210 -24.017 1.00 98.50 78 PHE A N 1
ATOM 604 C CA . PHE A 1 78 ? 22.685 -6.144 -24.453 1.00 98.50 78 PHE A CA 1
ATOM 605 C C . PHE A 1 78 ? 21.302 -6.696 -24.838 1.00 98.50 78 PHE A C 1
ATOM 607 O O . PHE A 1 78 ? 20.288 -6.179 -24.373 1.00 98.50 78 PHE A O 1
ATOM 614 N N . GLN A 1 79 ? 21.249 -7.754 -25.653 1.00 98.50 79 GLN A N 1
ATOM 615 C CA . GLN A 1 79 ? 19.991 -8.369 -26.099 1.00 98.50 79 GLN A CA 1
ATOM 616 C C . GLN A 1 79 ? 19.219 -9.022 -24.941 1.00 98.50 79 GLN A C 1
ATOM 618 O O . GLN A 1 79 ? 17.989 -8.974 -24.904 1.00 98.50 79 GLN A O 1
ATOM 623 N N . GLU A 1 80 ? 19.924 -9.621 -23.981 1.00 98.56 80 GLU A N 1
ATOM 624 C CA . GLU A 1 80 ? 19.318 -10.189 -22.774 1.00 98.56 80 GLU A CA 1
ATOM 625 C C . GLU A 1 80 ? 18.661 -9.102 -21.910 1.00 98.56 80 GLU A C 1
ATOM 627 O O . GLU A 1 80 ? 17.522 -9.280 -21.470 1.00 98.56 80 GLU A O 1
ATOM 632 N N . GLU A 1 81 ? 19.329 -7.964 -21.696 1.00 98.44 81 GLU A N 1
ATOM 633 C CA . GLU A 1 81 ? 18.739 -6.836 -20.964 1.00 98.44 81 GLU A CA 1
ATOM 634 C C . GLU A 1 81 ? 17.603 -6.162 -21.758 1.00 98.44 81 GLU A C 1
ATOM 636 O O . GLU A 1 81 ? 16.560 -5.856 -21.179 1.00 98.44 81 GLU A O 1
ATOM 641 N N . GLU A 1 82 ? 17.726 -6.024 -23.085 1.00 98.25 82 GLU A N 1
ATOM 642 C CA . GLU A 1 82 ? 16.647 -5.544 -23.970 1.00 98.25 82 GLU A CA 1
ATOM 643 C C . GLU A 1 82 ? 15.372 -6.392 -23.794 1.00 98.25 82 GLU A C 1
ATOM 645 O O . GLU A 1 82 ? 14.271 -5.862 -23.600 1.00 98.25 82 GLU A O 1
ATOM 650 N N . ALA A 1 83 ? 15.517 -7.720 -23.807 1.00 98.25 83 ALA A N 1
ATOM 651 C CA . ALA A 1 83 ? 14.407 -8.648 -23.615 1.00 98.25 83 ALA A CA 1
ATOM 652 C C . ALA A 1 83 ? 13.807 -8.558 -22.202 1.00 98.25 83 ALA A C 1
ATOM 654 O O . ALA A 1 83 ? 12.582 -8.633 -22.043 1.00 98.25 83 ALA A O 1
ATOM 655 N N . ARG A 1 84 ? 14.641 -8.364 -21.171 1.00 98.12 84 ARG A N 1
ATOM 656 C CA . ARG A 1 84 ? 14.179 -8.161 -19.787 1.00 98.12 84 ARG A CA 1
ATOM 657 C C . ARG A 1 84 ? 13.356 -6.887 -19.648 1.00 98.12 84 ARG A C 1
ATOM 659 O O . ARG A 1 84 ? 12.285 -6.945 -19.045 1.00 98.12 84 ARG A O 1
ATOM 666 N N . VAL A 1 85 ? 13.802 -5.776 -20.238 1.00 98.19 85 VAL A N 1
ATOM 667 C CA . VAL A 1 85 ? 13.053 -4.509 -20.241 1.00 98.19 85 VAL A CA 1
ATOM 668 C C . VAL A 1 85 ? 11.697 -4.693 -20.922 1.00 98.19 85 VAL A C 1
ATOM 670 O O . VAL A 1 85 ? 10.675 -4.352 -20.330 1.00 98.19 85 VAL A O 1
ATOM 673 N N . GLN A 1 86 ? 11.652 -5.293 -22.118 1.00 97.69 86 GLN A N 1
ATOM 674 C CA . GLN A 1 86 ? 10.385 -5.548 -22.823 1.00 97.69 86 GLN A CA 1
ATOM 675 C C . GLN A 1 86 ? 9.429 -6.421 -22.002 1.00 97.69 86 GLN A C 1
ATOM 677 O O . GLN A 1 86 ? 8.271 -6.059 -21.798 1.00 97.69 86 GLN A O 1
ATOM 682 N N . THR A 1 87 ? 9.931 -7.529 -21.454 1.00 97.38 87 THR A N 1
ATOM 683 C CA . THR A 1 87 ? 9.131 -8.444 -20.627 1.00 97.38 87 THR A CA 1
ATOM 684 C C . THR A 1 87 ? 8.564 -7.733 -19.396 1.00 97.38 87 THR A C 1
ATOM 686 O O . THR A 1 87 ? 7.403 -7.937 -19.035 1.00 97.38 87 THR A O 1
ATOM 689 N N . ALA A 1 88 ? 9.364 -6.891 -18.739 1.00 96.06 88 ALA A N 1
ATOM 690 C CA . ALA A 1 88 ? 8.934 -6.157 -17.558 1.00 96.06 88 ALA A CA 1
ATOM 691 C C . ALA A 1 88 ? 7.893 -5.075 -17.894 1.00 96.06 88 ALA A C 1
ATOM 693 O O . ALA A 1 88 ? 6.893 -4.958 -17.184 1.00 96.06 88 ALA A O 1
ATOM 694 N N . LEU A 1 89 ? 8.052 -4.356 -19.012 1.00 96.44 89 LEU A N 1
ATOM 695 C CA . LEU A 1 89 ? 7.058 -3.392 -19.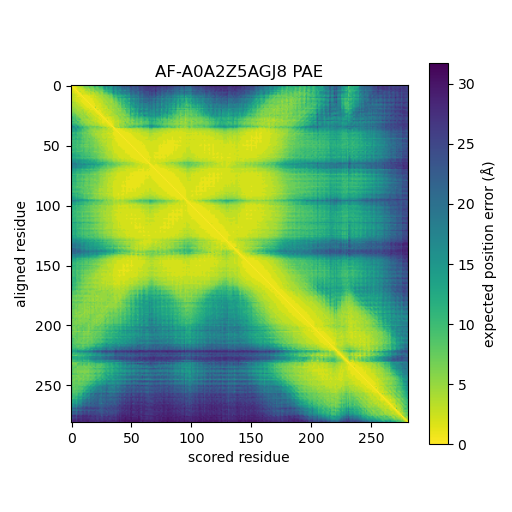498 1.00 96.44 89 LEU A CA 1
ATOM 696 C C . LEU A 1 89 ? 5.719 -4.066 -19.836 1.00 96.44 89 LEU A C 1
ATOM 698 O O . LEU A 1 89 ? 4.666 -3.556 -19.459 1.00 96.44 89 LEU A O 1
ATOM 702 N N . GLU A 1 90 ? 5.732 -5.246 -20.457 1.00 95.12 90 GLU A N 1
ATOM 703 C CA . GLU A 1 90 ? 4.515 -6.031 -20.721 1.00 95.12 90 GLU A CA 1
ATOM 704 C C . GLU A 1 90 ? 3.852 -6.552 -19.438 1.00 95.12 90 GLU A C 1
ATOM 706 O O . GLU A 1 90 ? 2.625 -6.662 -19.346 1.00 95.12 90 GLU A O 1
ATOM 711 N N . GLN A 1 91 ? 4.647 -6.914 -18.430 1.00 94.69 91 GLN A N 1
ATOM 712 C CA . GLN A 1 91 ? 4.131 -7.295 -17.117 1.00 94.69 91 GLN A CA 1
ATOM 713 C C . GLN A 1 91 ? 3.495 -6.109 -16.388 1.00 94.69 91 GLN A C 1
ATOM 715 O O . GLN A 1 91 ? 2.416 -6.268 -15.817 1.00 94.69 91 GLN A O 1
ATOM 720 N N . LEU A 1 92 ? 4.127 -4.934 -16.427 1.00 94.69 92 LEU A N 1
ATOM 721 C CA . LEU A 1 92 ? 3.566 -3.693 -15.892 1.00 94.69 92 LEU A CA 1
ATOM 722 C C . LEU A 1 92 ? 2.267 -3.331 -16.620 1.00 94.69 92 LEU A C 1
ATOM 724 O O . LEU A 1 92 ? 1.271 -3.027 -15.975 1.00 94.69 92 LEU A O 1
ATOM 728 N N . GLN A 1 93 ? 2.227 -3.450 -17.949 1.00 94.19 93 GLN A N 1
ATOM 729 C CA . GLN A 1 93 ? 1.037 -3.134 -18.744 1.00 94.19 93 GLN A CA 1
ATOM 730 C C . GLN A 1 93 ? -0.161 -4.034 -18.396 1.00 94.19 93 GLN A C 1
ATOM 732 O O . GLN A 1 93 ? -1.299 -3.564 -18.388 1.00 94.19 93 GLN A O 1
ATOM 737 N N . ARG A 1 94 ? 0.084 -5.318 -18.101 1.00 92.31 94 ARG A N 1
ATOM 738 C CA . ARG A 1 94 ? -0.955 -6.274 -17.675 1.00 92.31 94 ARG A CA 1
ATOM 739 C C . ARG A 1 94 ? -1.482 -6.014 -16.266 1.00 92.31 94 ARG A C 1
ATOM 741 O O . ARG A 1 94 ? -2.624 -6.367 -15.995 1.00 92.31 94 ARG A O 1
ATOM 748 N N . ARG A 1 95 ? -0.649 -5.453 -15.387 1.00 90.38 95 ARG A N 1
ATOM 749 C CA . ARG A 1 95 ? -1.010 -5.119 -14.001 1.00 90.38 95 ARG A CA 1
ATOM 750 C C . ARG A 1 95 ? -1.662 -3.746 -13.871 1.00 90.38 95 ARG A C 1
ATOM 752 O O . ARG A 1 95 ? -2.496 -3.570 -13.000 1.00 90.38 95 ARG A O 1
ATOM 759 N N . ALA A 1 96 ? -1.315 -2.812 -14.753 1.00 89.44 96 ALA A N 1
ATOM 760 C CA . ALA A 1 96 ? -1.837 -1.457 -14.724 1.00 89.44 96 ALA A CA 1
ATOM 761 C C . ALA A 1 96 ? -3.366 -1.439 -14.881 1.00 89.44 96 ALA A C 1
ATOM 763 O O . ALA A 1 96 ? -3.896 -1.696 -15.971 1.00 89.44 96 ALA A O 1
ATOM 764 N N . ASP A 1 97 ? -4.062 -1.076 -13.806 1.00 86.12 97 ASP A N 1
ATOM 765 C CA . ASP A 1 97 ? -5.517 -0.906 -13.788 1.00 86.12 97 ASP A CA 1
ATOM 766 C C . ASP A 1 97 ? -5.952 0.363 -14.542 1.00 86.12 97 ASP A C 1
ATOM 768 O O . ASP A 1 97 ? -6.967 0.366 -15.242 1.00 86.12 97 ASP A O 1
ATOM 772 N N . GLU A 1 98 ? -5.154 1.430 -14.460 1.00 89.00 98 GLU A N 1
ATOM 773 C CA . GLU A 1 98 ? -5.458 2.723 -15.073 1.00 89.00 98 GLU A CA 1
ATOM 774 C C . GLU A 1 98 ? -5.228 2.726 -16.598 1.00 89.00 98 GLU A C 1
ATOM 776 O O . GLU A 1 98 ? -4.118 2.424 -17.057 1.00 89.00 98 GLU A O 1
ATOM 781 N N . PRO A 1 99 ? -6.226 3.139 -17.410 1.00 91.81 99 PRO A N 1
ATOM 782 C CA . PRO A 1 99 ? -6.094 3.201 -18.868 1.00 91.81 99 PRO A CA 1
ATOM 783 C C . PRO A 1 99 ? -4.941 4.095 -19.339 1.00 91.81 99 PRO A C 1
ATOM 785 O O . PRO A 1 99 ? -4.220 3.736 -20.270 1.00 91.81 99 PRO A O 1
ATOM 788 N N . GLU A 1 100 ? -4.735 5.233 -18.673 1.00 91.81 100 GLU A N 1
ATOM 789 C CA . GLU A 1 100 ? -3.679 6.192 -19.010 1.00 91.81 100 GLU A CA 1
ATOM 790 C C . GLU A 1 100 ? -2.282 5.610 -18.765 1.00 91.81 100 GLU A C 1
ATOM 792 O O . GLU A 1 100 ? -1.410 5.694 -19.633 1.00 91.81 100 GLU A O 1
ATOM 797 N N . LEU A 1 101 ? -2.076 4.958 -17.615 1.00 91.75 101 LEU A N 1
ATOM 798 C CA . LEU A 1 101 ? -0.825 4.272 -17.289 1.00 91.75 101 LEU A CA 1
ATOM 799 C C . LEU A 1 101 ? -0.542 3.151 -18.295 1.00 91.75 101 LEU A C 1
ATOM 801 O O . LEU A 1 101 ? 0.571 3.038 -18.810 1.00 91.75 101 LEU A O 1
ATOM 805 N N . ARG A 1 102 ? -1.565 2.360 -18.636 1.00 94.31 102 ARG A N 1
ATOM 806 C CA . ARG A 1 102 ? -1.458 1.284 -19.627 1.00 94.31 102 ARG A CA 1
ATOM 807 C C . ARG A 1 102 ? -1.054 1.812 -21.005 1.00 94.31 102 ARG A C 1
ATOM 809 O O . ARG A 1 102 ? -0.214 1.203 -21.666 1.0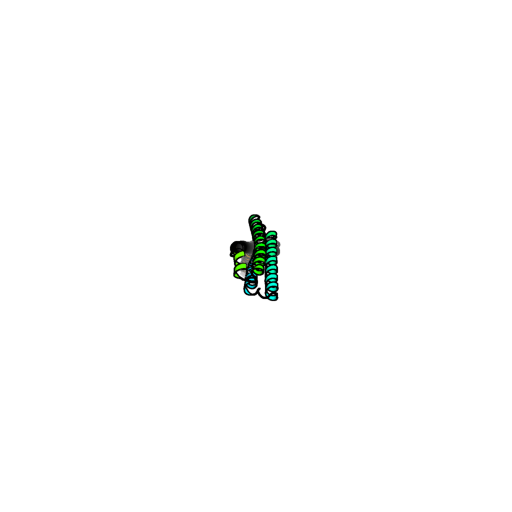0 94.31 102 ARG A O 1
ATOM 816 N N . GLN A 1 103 ? -1.612 2.947 -21.426 1.00 93.56 103 GLN A N 1
ATOM 817 C CA . GLN A 1 103 ? -1.245 3.604 -22.681 1.00 93.56 103 GLN A CA 1
ATOM 818 C C . GLN A 1 103 ? 0.201 4.119 -22.657 1.00 93.56 103 GLN A C 1
ATOM 820 O O . GLN A 1 103 ? 0.937 3.888 -23.616 1.00 93.56 103 GLN A O 1
ATOM 825 N N . ARG A 1 104 ? 0.638 4.769 -21.569 1.00 94.12 104 ARG A N 1
ATOM 826 C CA . ARG A 1 104 ? 2.029 5.237 -21.417 1.00 94.12 104 ARG A CA 1
ATOM 827 C C . ARG A 1 104 ? 3.028 4.081 -21.454 1.00 94.12 104 ARG A C 1
ATOM 829 O O . ARG A 1 104 ? 4.033 4.170 -22.150 1.00 94.12 104 ARG A O 1
ATOM 836 N N . LEU A 1 105 ? 2.731 2.982 -20.759 1.00 96.12 105 LEU A N 1
ATOM 837 C CA . LEU A 1 105 ? 3.542 1.759 -20.783 1.00 96.12 105 LEU A CA 1
ATOM 838 C C . LEU A 1 105 ? 3.628 1.162 -22.191 1.00 96.12 105 LEU A C 1
ATOM 840 O O . LEU A 1 105 ? 4.704 0.750 -22.616 1.00 96.12 105 LEU A O 1
ATOM 844 N N . HIS A 1 106 ? 2.521 1.167 -22.937 1.00 95.56 106 HIS A N 1
ATOM 845 C CA . HIS A 1 106 ? 2.504 0.706 -24.322 1.00 95.56 106 HIS A CA 1
ATOM 846 C C . HIS A 1 106 ? 3.387 1.571 -25.236 1.00 95.56 106 HIS A C 1
ATOM 848 O O . HIS A 1 106 ? 4.192 1.037 -26.000 1.00 95.56 106 HIS A O 1
ATOM 854 N N . GLN A 1 107 ? 3.280 2.899 -25.122 1.00 94.88 107 GLN A N 1
ATOM 855 C CA . GLN A 1 107 ? 4.119 3.848 -25.863 1.00 94.88 107 GLN A CA 1
ATOM 856 C C . GLN A 1 107 ? 5.601 3.685 -25.512 1.00 94.88 107 GLN A C 1
ATOM 858 O O . GLN A 1 107 ? 6.448 3.663 -26.402 1.00 94.88 107 GLN A O 1
ATOM 863 N N . LEU A 1 108 ? 5.916 3.510 -24.227 1.00 96.50 108 LEU A N 1
ATOM 864 C CA . LEU A 1 108 ? 7.278 3.276 -23.759 1.00 96.50 108 LEU A CA 1
ATOM 865 C C . LEU A 1 108 ? 7.847 1.956 -24.300 1.00 96.50 108 LEU A C 1
ATOM 867 O O . LEU A 1 108 ? 8.977 1.929 -24.782 1.00 96.50 108 LEU A O 1
ATOM 871 N N . ALA A 1 109 ? 7.061 0.876 -24.288 1.00 96.88 109 ALA A N 1
ATOM 872 C CA . ALA A 1 109 ? 7.464 -0.409 -24.859 1.00 96.88 109 ALA A CA 1
ATOM 873 C C . ALA A 1 109 ? 7.731 -0.310 -26.368 1.00 96.88 109 ALA A C 1
ATOM 875 O O . ALA A 1 109 ? 8.697 -0.894 -26.864 1.00 96.88 109 ALA A O 1
ATOM 876 N N . GLN A 1 110 ? 6.911 0.457 -27.096 1.00 96.00 110 GLN A N 1
ATOM 877 C CA . GLN A 1 110 ? 7.128 0.734 -28.513 1.00 96.00 110 GLN A CA 1
ATOM 878 C C . GLN A 1 110 ? 8.411 1.543 -28.748 1.00 96.00 110 GLN A C 1
ATOM 880 O O . GLN A 1 110 ? 9.256 1.097 -29.522 1.00 96.00 110 GLN A O 1
ATOM 885 N N . SER A 1 111 ? 8.596 2.660 -28.040 1.00 95.06 111 SER A N 1
ATOM 886 C CA . SER A 1 111 ? 9.813 3.484 -28.112 1.00 95.06 111 SER A CA 1
ATOM 887 C C . SER A 1 111 ? 11.069 2.652 -27.827 1.00 95.06 111 SER A C 1
ATOM 889 O O . SER A 1 111 ? 12.054 2.702 -28.562 1.00 95.06 111 SER A O 1
ATOM 891 N N . HIS A 1 112 ? 11.009 1.784 -26.814 1.00 97.38 112 HIS A N 1
ATOM 892 C CA . HIS A 1 112 ? 12.101 0.879 -26.478 1.00 97.38 112 HIS A CA 1
ATOM 893 C C . HIS A 1 112 ? 12.394 -0.151 -27.593 1.00 97.38 112 HIS A C 1
ATOM 895 O O . HIS A 1 112 ? 13.559 -0.455 -27.844 1.00 97.38 112 HIS A O 1
ATOM 901 N N . ARG A 1 113 ? 11.378 -0.659 -28.317 1.00 96.44 113 ARG A N 1
ATOM 902 C CA . ARG A 1 113 ? 11.591 -1.526 -29.501 1.00 96.44 113 ARG A CA 1
ATOM 903 C C . ARG A 1 113 ? 12.281 -0.771 -30.635 1.00 96.44 113 ARG A C 1
ATOM 905 O O . ARG A 1 113 ? 13.231 -1.281 -31.222 1.00 96.44 113 ARG A O 1
ATOM 912 N N . GLU A 1 114 ? 11.822 0.442 -30.929 1.00 94.62 114 GLU A N 1
ATOM 913 C CA . GLU A 1 114 ? 12.401 1.296 -31.974 1.00 94.62 114 GLU A CA 1
ATOM 914 C C . GLU A 1 114 ? 13.862 1.657 -31.658 1.00 94.62 114 GLU A C 1
ATOM 916 O O . GLU A 1 114 ? 14.723 1.630 -32.544 1.00 94.62 114 GLU A O 1
ATOM 921 N N . MET A 1 115 ? 14.160 1.907 -30.381 1.00 95.06 115 MET A N 1
ATOM 922 C CA . MET A 1 115 ? 15.516 2.106 -29.873 1.00 95.06 115 MET A CA 1
ATOM 923 C C . MET A 1 115 ? 16.391 0.858 -30.076 1.00 95.06 115 MET A C 1
ATOM 925 O O . MET A 1 115 ? 17.524 0.973 -30.539 1.00 95.06 115 MET A O 1
ATOM 929 N N . GLY A 1 116 ? 15.870 -0.339 -29.795 1.00 96.00 116 GLY A N 1
ATOM 930 C CA . GLY A 1 116 ? 16.554 -1.606 -30.065 1.00 96.00 116 GLY A CA 1
ATOM 931 C C . GLY A 1 116 ? 16.951 -1.786 -31.534 1.00 96.00 116 GLY A C 1
ATOM 932 O O . GLY A 1 116 ? 18.091 -2.140 -31.847 1.00 96.00 116 GLY A O 1
ATOM 933 N N . GLU A 1 117 ? 16.042 -1.455 -32.458 1.00 95.50 117 GLU A N 1
ATOM 934 C CA . GLU A 1 117 ? 16.334 -1.451 -33.898 1.00 95.50 117 GLU A CA 1
ATOM 935 C C . GLU A 1 117 ? 17.407 -0.419 -34.274 1.00 95.50 117 GLU A C 1
ATOM 937 O O . GLU A 1 117 ? 18.247 -0.670 -35.142 1.00 95.50 117 GLU A O 1
ATOM 942 N N . ALA A 1 118 ? 17.416 0.744 -33.619 1.00 94.25 118 ALA A N 1
ATOM 943 C CA . ALA A 1 118 ? 18.466 1.739 -33.809 1.00 94.25 118 ALA A CA 1
ATOM 944 C C . ALA A 1 118 ? 19.835 1.229 -33.332 1.00 94.25 118 ALA A C 1
ATOM 946 O O . ALA A 1 118 ? 20.815 1.387 -34.060 1.00 94.25 118 ALA A O 1
ATOM 947 N N . TYR A 1 119 ? 19.903 0.534 -32.194 1.00 96.38 119 TYR A N 1
ATOM 948 C CA . TYR A 1 119 ? 21.134 -0.113 -31.731 1.00 96.38 119 TYR A CA 1
ATOM 949 C C . TYR A 1 119 ? 21.640 -1.191 -32.693 1.00 96.38 119 TYR A C 1
ATOM 951 O O . TYR A 1 119 ? 22.838 -1.250 -32.968 1.00 96.38 119 TYR A O 1
ATOM 959 N N . ARG A 1 120 ? 20.744 -1.992 -33.286 1.00 96.44 120 ARG A N 1
ATOM 960 C CA . ARG A 1 120 ? 21.101 -2.957 -34.343 1.00 96.44 120 ARG A CA 1
ATOM 961 C C . ARG A 1 120 ? 21.722 -2.272 -35.567 1.00 96.44 120 ARG A C 1
ATOM 963 O O . ARG A 1 120 ? 22.740 -2.739 -36.079 1.00 96.44 120 ARG A O 1
ATOM 970 N N . ARG A 1 121 ? 21.169 -1.134 -36.007 1.00 93.50 121 ARG A N 1
ATOM 971 C CA . ARG A 1 121 ? 21.768 -0.315 -37.082 1.00 93.50 121 ARG A CA 1
ATOM 972 C C . ARG A 1 121 ? 23.124 0.270 -36.677 1.00 93.50 121 ARG A C 1
ATOM 974 O O . ARG A 1 121 ? 24.050 0.257 -37.485 1.00 93.50 121 ARG A O 1
ATOM 981 N N . GLY A 1 122 ? 23.259 0.731 -35.433 1.00 94.50 122 GLY A N 1
ATOM 982 C CA . GLY A 1 122 ? 24.525 1.217 -34.882 1.00 94.50 122 GLY A CA 1
ATOM 983 C C . GLY A 1 122 ? 25.610 0.142 -34.863 1.00 94.50 122 GLY A C 1
ATOM 984 O O . GLY A 1 122 ? 26.749 0.414 -35.239 1.00 94.50 122 GLY A O 1
ATOM 985 N N . LEU A 1 123 ? 25.258 -1.098 -34.511 1.00 95.75 123 LEU A N 1
ATOM 986 C CA . LEU A 1 123 ? 26.181 -2.231 -34.572 1.00 95.75 123 LEU A CA 1
ATOM 987 C C . LEU A 1 123 ? 26.645 -2.502 -36.008 1.00 95.75 123 LEU A C 1
ATOM 989 O O . LEU A 1 123 ? 27.834 -2.707 -36.236 1.00 95.75 123 LEU A O 1
ATOM 993 N N . ALA A 1 124 ? 25.733 -2.477 -36.982 1.00 95.00 124 ALA A N 1
ATOM 994 C CA . ALA A 1 124 ? 26.090 -2.668 -38.387 1.00 95.00 124 ALA A CA 1
ATOM 995 C C . ALA A 1 124 ? 27.058 -1.579 -38.886 1.00 95.00 124 ALA A C 1
ATOM 997 O O . ALA A 1 124 ? 28.043 -1.895 -39.551 1.00 95.00 124 ALA A O 1
ATOM 998 N N . ALA A 1 125 ? 26.827 -0.315 -38.511 1.00 93.12 125 ALA A N 1
ATOM 999 C CA . ALA A 1 125 ? 27.728 0.795 -38.825 1.00 93.12 125 ALA A CA 1
ATOM 1000 C C . ALA A 1 125 ? 29.101 0.647 -38.145 1.00 93.12 125 ALA A C 1
ATOM 1002 O O . ALA A 1 125 ? 30.129 0.876 -38.779 1.00 93.12 125 ALA A O 1
ATOM 1003 N N . TYR A 1 126 ? 29.125 0.210 -36.882 1.00 95.12 126 TYR A N 1
ATOM 1004 C CA . TYR A 1 126 ? 30.352 -0.085 -36.139 1.00 95.12 126 TYR A CA 1
ATOM 1005 C C . TYR A 1 126 ? 31.191 -1.174 -36.823 1.00 95.12 126 TYR A C 1
ATOM 1007 O O . TYR A 1 126 ? 32.395 -1.002 -36.995 1.00 95.12 126 TYR A O 1
ATOM 1015 N N . VAL A 1 127 ? 30.558 -2.266 -37.269 1.00 94.88 127 VAL A N 1
ATOM 1016 C CA . VAL A 1 127 ? 31.230 -3.365 -37.987 1.00 94.88 127 VAL A CA 1
ATOM 1017 C C . VAL A 1 127 ? 31.727 -2.915 -39.365 1.00 94.88 127 VAL A C 1
ATOM 1019 O O . VAL A 1 127 ? 32.859 -3.213 -39.730 1.00 94.88 127 VAL A O 1
ATOM 1022 N N . ALA A 1 128 ? 30.913 -2.173 -40.124 1.00 94.25 128 ALA A N 1
ATOM 1023 C CA . ALA A 1 128 ? 31.290 -1.677 -41.451 1.00 94.25 128 ALA A CA 1
ATOM 1024 C C . ALA A 1 128 ? 32.455 -0.671 -41.412 1.00 94.25 128 ALA A C 1
ATOM 1026 O O . ALA A 1 128 ? 33.185 -0.535 -42.390 1.00 94.25 128 ALA A O 1
ATOM 1027 N N . ALA A 1 129 ? 32.631 0.022 -40.285 1.00 93.81 129 ALA A N 1
ATOM 1028 C CA . ALA A 1 129 ? 33.708 0.975 -40.050 1.00 93.81 129 ALA A CA 1
ATOM 1029 C C . ALA A 1 129 ? 34.951 0.348 -39.391 1.00 93.81 129 ALA A C 1
ATOM 1031 O O . ALA A 1 129 ? 35.698 1.069 -38.734 1.00 93.81 129 ALA A O 1
ATOM 1032 N N . ASP A 1 130 ? 35.146 -0.970 -39.508 1.00 94.25 130 ASP A N 1
ATOM 1033 C CA . ASP A 1 130 ? 36.267 -1.705 -38.900 1.00 94.25 130 ASP A CA 1
ATOM 1034 C C . ASP A 1 130 ? 36.403 -1.442 -37.386 1.00 94.25 130 ASP A C 1
ATOM 1036 O O . ASP A 1 130 ? 37.483 -1.213 -36.844 1.00 94.25 130 ASP A O 1
ATOM 1040 N N . TYR A 1 131 ? 35.261 -1.443 -36.689 1.00 93.56 131 TYR A N 1
ATOM 1041 C CA . TYR A 1 131 ? 35.159 -1.312 -35.231 1.00 93.56 131 TYR A CA 1
ATOM 1042 C C . TYR A 1 131 ? 35.609 0.046 -34.669 1.00 93.56 131 TYR A C 1
ATOM 1044 O O . TYR A 1 131 ? 35.992 0.165 -33.500 1.00 93.56 131 TYR A O 1
ATOM 1052 N N . VAL A 1 132 ? 35.499 1.113 -35.465 1.00 92.12 132 VAL A N 1
ATOM 1053 C CA . VAL A 1 132 ? 35.692 2.488 -34.989 1.00 92.12 132 VAL A CA 1
ATOM 1054 C C . VAL A 1 132 ? 34.493 2.928 -34.138 1.00 92.12 132 VAL A C 1
ATOM 1056 O O . VAL A 1 132 ? 33.405 3.206 -34.646 1.00 92.12 132 VAL A O 1
ATOM 1059 N N . ALA A 1 133 ? 34.708 3.049 -32.823 1.00 90.19 133 ALA A N 1
ATOM 1060 C CA . ALA A 1 133 ? 33.667 3.373 -31.839 1.00 90.19 133 ALA A CA 1
ATOM 1061 C C . ALA A 1 133 ? 32.870 4.649 -32.166 1.00 90.19 133 ALA A C 1
ATOM 1063 O O . ALA A 1 133 ? 31.655 4.671 -31.990 1.00 90.19 133 ALA A O 1
ATOM 1064 N N . ALA A 1 134 ? 33.530 5.687 -32.693 1.00 89.69 134 ALA A N 1
ATOM 1065 C CA . ALA A 1 134 ? 32.883 6.952 -33.049 1.00 89.69 134 ALA A CA 1
ATOM 1066 C C . ALA A 1 134 ? 31.794 6.791 -34.126 1.00 89.69 134 ALA A C 1
ATOM 1068 O O . ALA A 1 134 ? 30.772 7.470 -34.065 1.00 89.69 134 ALA A O 1
ATOM 1069 N N . GLN A 1 135 ? 31.984 5.871 -35.078 1.00 87.50 135 GLN A N 1
ATOM 1070 C CA . GLN A 1 135 ? 31.018 5.619 -36.153 1.00 87.50 135 GLN A CA 1
ATOM 1071 C C . GLN A 1 135 ? 29.806 4.832 -35.644 1.00 87.50 135 GLN A C 1
ATOM 1073 O O . GLN A 1 135 ? 28.677 5.109 -36.045 1.00 87.50 135 GLN A O 1
ATOM 1078 N N . GLY A 1 136 ? 30.031 3.895 -34.717 1.00 83.69 136 GLY A N 1
ATOM 1079 C CA . GLY A 1 136 ? 28.955 3.189 -34.022 1.00 83.69 136 GLY A CA 1
ATOM 1080 C C . GLY A 1 136 ? 28.133 4.111 -33.119 1.00 83.69 136 GLY A C 1
ATOM 1081 O O . GLY A 1 136 ? 26.907 4.060 -33.155 1.00 83.69 136 GLY A O 1
ATOM 1082 N N . ASP A 1 137 ? 28.791 4.988 -32.352 1.00 87.12 137 ASP A N 1
ATOM 1083 C CA . ASP A 1 137 ? 28.133 5.946 -31.451 1.00 87.12 137 ASP A CA 1
ATOM 1084 C C . ASP A 1 137 ? 27.329 7.010 -32.210 1.00 87.12 137 ASP A C 1
ATOM 1086 O O . ASP A 1 137 ? 26.199 7.317 -31.835 1.00 87.12 137 ASP A O 1
ATOM 1090 N N . ALA A 1 138 ? 27.857 7.527 -33.326 1.00 85.56 138 ALA A N 1
ATOM 1091 C CA . ALA A 1 138 ? 27.177 8.539 -34.135 1.00 85.56 138 ALA A CA 1
ATOM 1092 C C . ALA A 1 138 ? 25.775 8.097 -34.595 1.00 85.56 138 ALA A C 1
ATOM 1094 O O . ALA A 1 138 ? 24.865 8.921 -34.665 1.00 85.56 138 ALA A O 1
ATOM 1095 N N . ALA A 1 139 ? 25.588 6.799 -34.856 1.00 75.00 139 ALA A N 1
ATOM 1096 C CA . ALA A 1 139 ? 24.316 6.228 -35.294 1.00 75.00 139 ALA A CA 1
ATOM 1097 C C . ALA A 1 139 ? 23.251 6.137 -34.183 1.00 75.00 139 ALA A C 1
ATOM 1099 O O . ALA A 1 139 ? 22.065 6.006 -34.486 1.00 75.00 139 ALA A O 1
ATOM 1100 N N . VAL A 1 140 ? 23.655 6.194 -32.911 1.0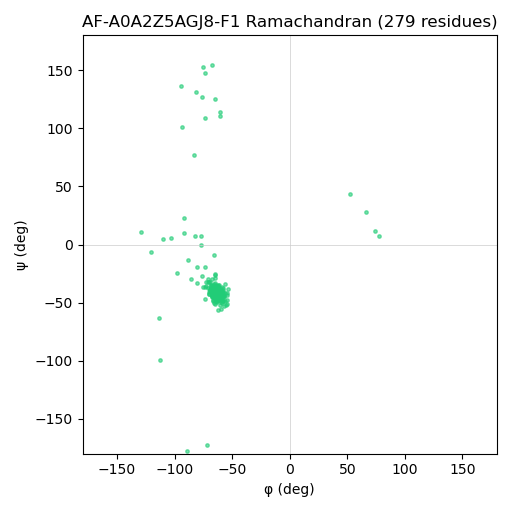0 86.00 140 VAL A N 1
ATOM 1101 C CA . VAL A 1 140 ? 22.782 5.968 -31.742 1.00 86.00 140 VAL A CA 1
ATOM 1102 C C . VAL A 1 140 ? 22.886 7.076 -30.694 1.00 86.00 140 VAL A C 1
ATOM 1104 O O . VAL A 1 140 ? 22.370 6.956 -29.585 1.00 86.00 140 VAL A O 1
ATOM 1107 N N . LYS A 1 141 ? 23.541 8.187 -31.021 1.00 86.88 141 LYS A N 1
ATOM 1108 C CA . LYS A 1 141 ? 23.798 9.267 -30.074 1.00 86.88 141 LYS A CA 1
ATOM 1109 C C . LYS A 1 141 ? 22.493 9.862 -29.534 1.00 86.88 141 LYS A C 1
ATOM 1111 O O . LYS A 1 141 ? 21.745 10.513 -30.258 1.00 86.88 141 LYS A O 1
ATOM 1116 N N . GLY A 1 142 ? 22.258 9.681 -28.234 1.00 86.00 142 GLY A N 1
ATOM 1117 C CA . GLY A 1 142 ? 21.128 10.266 -27.509 1.00 86.00 142 GLY A CA 1
ATOM 1118 C C . GLY A 1 142 ? 19.780 9.571 -27.717 1.00 86.00 142 GLY A C 1
ATOM 1119 O O . GLY A 1 142 ? 18.778 10.085 -27.221 1.00 86.00 142 GLY A O 1
ATOM 1120 N N . ILE A 1 143 ? 19.735 8.420 -28.402 1.00 90.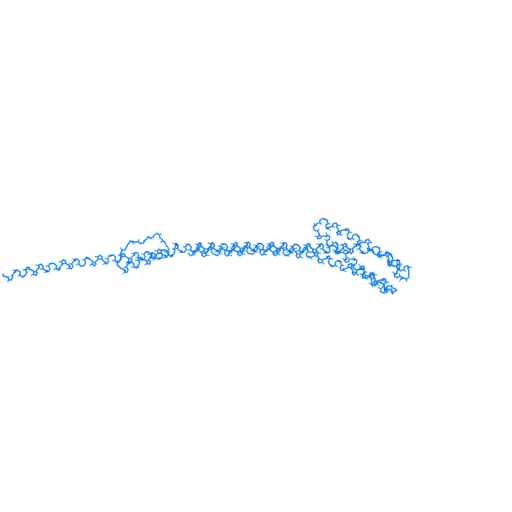06 143 ILE A N 1
ATOM 1121 C CA . ILE A 1 143 ? 18.481 7.675 -28.626 1.00 90.06 143 ILE A CA 1
ATOM 1122 C C . ILE A 1 143 ? 17.871 7.145 -27.322 1.00 90.06 143 ILE A C 1
ATOM 1124 O O . ILE A 1 143 ? 16.661 6.968 -27.229 1.00 90.06 143 ILE A O 1
ATOM 1128 N N . ASP A 1 144 ? 18.701 6.915 -26.305 1.00 92.00 144 ASP A N 1
ATOM 1129 C CA . ASP A 1 144 ? 18.312 6.388 -25.001 1.00 92.00 144 ASP A CA 1
ATOM 1130 C C . ASP A 1 144 ? 17.734 7.462 -24.072 1.00 92.00 144 ASP A C 1
ATOM 1132 O O . ASP A 1 144 ? 17.025 7.137 -23.121 1.00 92.00 144 ASP A O 1
ATOM 1136 N N . ARG A 1 145 ? 17.988 8.749 -24.346 1.00 92.12 145 ARG A N 1
ATOM 1137 C CA . ARG A 1 145 ? 17.650 9.843 -23.426 1.00 92.12 145 ARG A CA 1
ATOM 1138 C C . ARG A 1 145 ? 16.150 9.952 -23.164 1.00 92.12 145 ARG A C 1
ATOM 1140 O O . ARG A 1 145 ? 15.745 10.024 -22.007 1.00 92.12 145 ARG A O 1
ATOM 1147 N N . ALA A 1 146 ? 15.335 9.925 -24.219 1.00 91.75 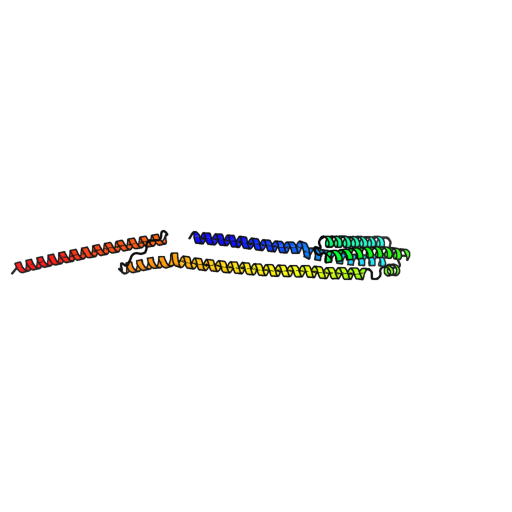146 ALA A N 1
ATOM 1148 C CA . ALA A 1 146 ? 13.882 10.022 -24.090 1.00 91.75 146 ALA A CA 1
ATOM 1149 C C . ALA A 1 146 ? 13.314 8.835 -23.291 1.00 91.75 146 ALA A C 1
ATOM 1151 O O . ALA A 1 146 ? 12.557 9.030 -22.342 1.00 91.75 146 ALA A O 1
ATOM 1152 N N . THR A 1 147 ? 13.749 7.614 -23.611 1.00 94.06 147 THR A N 1
ATOM 1153 C CA . THR A 1 147 ? 13.355 6.388 -22.900 1.00 94.06 147 THR A CA 1
ATOM 1154 C C . THR A 1 147 ? 13.813 6.409 -21.439 1.00 94.06 147 THR A C 1
ATOM 1156 O O . THR A 1 147 ? 13.047 6.043 -20.549 1.00 94.06 147 THR A O 1
ATOM 1159 N N . SER A 1 148 ? 15.023 6.906 -21.162 1.00 95.19 148 SER A N 1
ATOM 1160 C CA . SER A 1 148 ? 15.553 7.066 -19.804 1.00 95.19 148 SER A CA 1
ATOM 1161 C C . SER A 1 148 ? 14.742 8.065 -18.976 1.00 95.19 148 SER A C 1
ATOM 1163 O O . SER A 1 148 ? 14.490 7.824 -17.792 1.00 95.19 148 SER A O 1
ATOM 1165 N N . GLU A 1 149 ? 14.360 9.199 -19.569 1.00 95.12 149 GLU A N 1
ATOM 1166 C CA . GLU A 1 149 ? 13.549 10.231 -18.916 1.00 95.12 149 GLU A CA 1
ATOM 1167 C C . GLU A 1 149 ? 12.134 9.701 -18.632 1.00 95.12 149 GLU A C 1
ATOM 1169 O O . GLU A 1 149 ? 11.640 9.840 -17.512 1.00 95.12 149 GLU A O 1
ATOM 1174 N N . GLN A 1 150 ? 11.524 8.995 -19.592 1.00 94.50 150 GLN A N 1
ATOM 1175 C CA . GLN A 1 150 ? 10.223 8.341 -19.420 1.00 94.50 150 GLN A CA 1
ATOM 1176 C C . GLN A 1 150 ? 10.247 7.263 -18.325 1.00 94.50 150 GLN A C 1
ATOM 1178 O O . GLN A 1 150 ? 9.377 7.267 -17.454 1.00 94.50 150 GLN A O 1
ATOM 1183 N N . LEU A 1 151 ? 11.251 6.375 -18.314 1.00 95.81 151 LEU A N 1
ATOM 1184 C CA . LEU A 1 151 ? 11.414 5.356 -17.269 1.00 95.81 151 LEU A CA 1
ATOM 1185 C C . LEU A 1 151 ? 11.629 5.984 -15.889 1.00 95.81 151 LEU A C 1
ATOM 1187 O O . LEU A 1 151 ? 10.999 5.565 -14.924 1.00 95.81 151 LEU A O 1
ATOM 1191 N N . SER A 1 152 ? 12.474 7.011 -15.779 1.00 95.75 152 SER A N 1
ATOM 1192 C CA . SER A 1 152 ? 12.729 7.694 -14.500 1.00 95.75 152 SER A CA 1
ATOM 1193 C C . SER A 1 152 ? 11.492 8.433 -13.974 1.00 95.75 152 SER A C 1
ATOM 1195 O O . SER A 1 152 ? 11.228 8.429 -12.768 1.00 95.75 152 SER A O 1
ATOM 1197 N N . GLY A 1 153 ? 10.710 9.040 -14.872 1.00 95.31 153 GLY A N 1
ATOM 1198 C CA . GLY A 1 153 ? 9.416 9.633 -14.538 1.00 95.31 153 GLY A CA 1
ATOM 1199 C C . GLY A 1 153 ? 8.427 8.583 -14.034 1.00 95.31 153 GLY A C 1
ATOM 1200 O O . GLY A 1 153 ? 7.806 8.782 -12.992 1.00 95.31 153 GLY A O 1
ATOM 1201 N N . LEU A 1 154 ? 8.358 7.431 -14.705 1.00 94.81 154 LEU A N 1
ATOM 1202 C CA . LEU A 1 154 ? 7.507 6.311 -14.306 1.00 94.81 154 LEU A CA 1
ATOM 1203 C C . LEU A 1 154 ? 7.907 5.722 -12.944 1.00 94.81 154 LEU A C 1
ATOM 1205 O O . LEU A 1 154 ? 7.033 5.434 -12.131 1.00 94.81 154 LEU A O 1
ATOM 1209 N N . VAL A 1 155 ? 9.210 5.598 -12.663 1.00 96.50 155 VAL A N 1
ATOM 1210 C CA . VAL A 1 155 ? 9.724 5.218 -11.334 1.00 96.50 155 VAL A CA 1
ATOM 1211 C C . VAL A 1 155 ? 9.183 6.181 -10.279 1.00 96.50 155 VAL A C 1
ATOM 1213 O O . VAL A 1 155 ? 8.569 5.758 -9.303 1.00 96.50 155 VAL A O 1
ATOM 1216 N N . THR A 1 156 ? 9.345 7.486 -10.497 1.00 96.44 156 THR A N 1
ATOM 1217 C CA . THR A 1 156 ? 8.915 8.507 -9.532 1.00 96.44 156 THR A CA 1
ATOM 1218 C C . THR A 1 156 ? 7.400 8.468 -9.311 1.00 96.44 156 THR A C 1
ATOM 1220 O O . THR A 1 156 ? 6.935 8.534 -8.174 1.00 96.44 156 THR A O 1
ATOM 1223 N N . GLU A 1 157 ? 6.629 8.318 -10.387 1.00 93.56 157 GLU A N 1
ATOM 1224 C CA . GLU A 1 157 ? 5.171 8.230 -10.350 1.00 93.56 157 GLU A CA 1
ATOM 1225 C C . GLU A 1 157 ? 4.684 6.994 -9.575 1.00 93.56 157 GLU A C 1
ATOM 1227 O O . GLU A 1 157 ? 3.856 7.126 -8.670 1.00 93.56 157 GLU A O 1
ATOM 1232 N N . LEU A 1 158 ? 5.210 5.802 -9.875 1.00 93.44 158 LEU A N 1
ATOM 1233 C CA . LEU A 1 158 ? 4.789 4.561 -9.217 1.00 93.44 158 LEU A CA 1
ATOM 1234 C C . LEU A 1 158 ? 5.213 4.512 -7.742 1.00 93.44 158 LEU A C 1
ATOM 1236 O O . LEU A 1 158 ? 4.426 4.078 -6.900 1.00 93.44 158 LEU A O 1
ATOM 1240 N N . HIS A 1 159 ? 6.385 5.050 -7.389 1.00 94.94 159 HIS A N 1
ATOM 1241 C CA . HIS A 1 159 ? 6.788 5.208 -5.985 1.00 94.94 159 HIS A CA 1
ATOM 1242 C C . HIS A 1 159 ? 5.888 6.194 -5.230 1.00 94.94 159 HIS A C 1
ATOM 1244 O O . HIS A 1 159 ? 5.468 5.913 -4.106 1.00 94.94 159 HIS A O 1
ATOM 1250 N N . ALA A 1 160 ? 5.536 7.332 -5.838 1.00 93.75 160 ALA A N 1
ATOM 1251 C CA . ALA A 1 160 ? 4.618 8.297 -5.231 1.00 93.75 160 ALA A CA 1
ATOM 1252 C C . ALA A 1 160 ? 3.219 7.694 -5.012 1.00 93.75 160 ALA A C 1
ATOM 1254 O O . ALA A 1 160 ? 2.610 7.888 -3.954 1.00 93.75 160 ALA A O 1
ATOM 1255 N N . ARG A 1 161 ? 2.725 6.903 -5.971 1.00 90.50 161 ARG A N 1
ATOM 1256 C CA . ARG A 1 161 ? 1.470 6.143 -5.854 1.00 90.50 161 ARG A CA 1
ATOM 1257 C C . ARG A 1 161 ? 1.542 5.107 -4.730 1.00 90.50 161 ARG A C 1
ATOM 1259 O O . ARG A 1 161 ? 0.668 5.097 -3.868 1.00 90.50 161 ARG A O 1
ATOM 1266 N N . ALA A 1 162 ? 2.598 4.296 -4.673 1.00 91.06 162 ALA A N 1
ATOM 1267 C CA . ALA A 1 162 ? 2.773 3.302 -3.614 1.00 91.06 162 ALA A CA 1
ATOM 1268 C C . ALA A 1 162 ? 2.831 3.949 -2.218 1.00 91.06 162 ALA A C 1
ATOM 1270 O O . ALA A 1 162 ? 2.142 3.509 -1.295 1.00 91.06 162 ALA A O 1
ATOM 1271 N N . ASN A 1 163 ? 3.590 5.038 -2.070 1.00 92.12 163 ASN A N 1
ATOM 1272 C CA . ASN A 1 163 ? 3.720 5.753 -0.803 1.00 92.12 163 ASN A CA 1
ATOM 1273 C C . ASN A 1 163 ? 2.409 6.442 -0.384 1.00 92.12 163 ASN A C 1
ATOM 1275 O O . ASN A 1 163 ? 2.008 6.352 0.774 1.00 92.12 163 ASN A O 1
ATOM 1279 N N . SER A 1 164 ? 1.706 7.096 -1.314 1.00 91.06 164 SER A N 1
ATOM 1280 C CA . SER A 1 164 ? 0.420 7.745 -1.015 1.00 91.06 164 SER A CA 1
ATOM 1281 C C . SER A 1 164 ? -0.659 6.737 -0.610 1.00 91.06 164 SER A C 1
ATOM 1283 O O . SER A 1 164 ? -1.367 6.970 0.370 1.00 91.06 164 SER A O 1
ATOM 1285 N N . GLN A 1 165 ? -0.737 5.580 -1.275 1.00 88.69 165 GLN A N 1
ATOM 1286 C CA . GLN A 1 165 ? -1.650 4.504 -0.878 1.00 88.69 165 GLN A CA 1
ATOM 1287 C C . GLN A 1 165 ? -1.280 3.905 0.485 1.00 88.69 165 GLN A C 1
ATOM 1289 O O . GLN A 1 165 ? -2.167 3.663 1.303 1.00 88.69 165 GLN A O 1
ATOM 1294 N N . ALA A 1 166 ? 0.014 3.732 0.778 1.00 88.00 166 ALA A N 1
ATOM 1295 C CA . ALA A 1 166 ? 0.470 3.265 2.088 1.00 88.00 166 ALA A CA 1
ATOM 1296 C C . ALA A 1 166 ? 0.093 4.246 3.209 1.00 88.00 166 ALA A C 1
ATOM 1298 O O . ALA A 1 166 ? -0.380 3.834 4.271 1.00 88.00 166 ALA A O 1
ATOM 1299 N N . GLN A 1 167 ? 0.251 5.549 2.966 1.00 89.25 167 GLN A N 1
ATOM 1300 C CA . GLN A 1 167 ? -0.140 6.592 3.914 1.00 89.25 167 GLN A CA 1
ATOM 1301 C C . GLN A 1 167 ? -1.656 6.645 4.116 1.00 89.25 167 GLN A C 1
ATOM 1303 O O . GLN A 1 167 ? -2.106 6.709 5.261 1.00 89.25 167 GLN A O 1
ATOM 1308 N N . ALA A 1 168 ? -2.442 6.572 3.038 1.00 88.19 168 ALA A N 1
ATOM 1309 C CA . ALA A 1 168 ? -3.900 6.548 3.112 1.00 88.19 168 ALA A CA 1
ATOM 1310 C C . ALA A 1 168 ? -4.402 5.336 3.911 1.00 88.19 168 ALA A C 1
ATOM 1312 O O . ALA A 1 168 ? -5.197 5.497 4.837 1.00 88.19 168 ALA A O 1
ATOM 1313 N N . LEU A 1 169 ? -3.860 4.147 3.630 1.00 87.56 169 LEU A N 1
ATOM 1314 C CA . LEU A 1 169 ? -4.191 2.917 4.347 1.00 87.56 169 LEU A CA 1
ATOM 1315 C C . LEU A 1 169 ? -3.813 3.000 5.833 1.00 87.56 169 LEU A C 1
ATOM 1317 O O . LEU A 1 169 ? -4.593 2.601 6.696 1.00 87.56 169 LEU A O 1
ATOM 1321 N N . SER A 1 170 ? -2.636 3.543 6.151 1.00 85.25 170 SER A N 1
ATOM 1322 C CA . SER A 1 170 ? -2.192 3.744 7.535 1.00 85.25 170 SER A CA 1
ATOM 1323 C C . SER A 1 170 ? -3.091 4.729 8.292 1.00 85.25 170 SER A C 1
ATOM 1325 O O . SER A 1 170 ? -3.487 4.472 9.434 1.00 85.25 170 SER A O 1
ATOM 1327 N N . ALA A 1 171 ? -3.476 5.837 7.652 1.00 86.69 171 ALA A N 1
ATOM 1328 C CA . ALA A 1 171 ? -4.378 6.826 8.233 1.00 86.69 171 ALA A CA 1
ATOM 1329 C C . ALA A 1 171 ? -5.780 6.244 8.484 1.00 86.69 171 ALA A C 1
ATOM 1331 O O . ALA A 1 171 ? -6.351 6.450 9.560 1.00 86.69 171 ALA A O 1
ATOM 1332 N N . GLU A 1 172 ? -6.312 5.478 7.530 1.00 85.06 172 GLU A N 1
ATOM 1333 C CA . GLU A 1 172 ? -7.589 4.779 7.666 1.00 85.06 172 GLU A CA 1
ATOM 1334 C C . GLU A 1 172 ? -7.535 3.731 8.784 1.00 85.06 172 GLU A C 1
ATOM 1336 O O . GLU A 1 172 ? -8.388 3.736 9.673 1.00 85.06 172 GLU A O 1
ATOM 1341 N N . ALA A 1 173 ? -6.489 2.901 8.819 1.00 82.25 173 ALA A N 1
ATOM 1342 C CA . ALA A 1 173 ? -6.282 1.918 9.877 1.00 82.25 173 ALA A CA 1
ATOM 1343 C C . ALA A 1 173 ? -6.232 2.583 11.259 1.00 82.25 173 ALA A C 1
ATOM 1345 O O . ALA A 1 173 ? -6.917 2.142 12.184 1.00 82.25 173 ALA A O 1
ATOM 1346 N N . ARG A 1 174 ? -5.492 3.691 11.399 1.00 83.62 174 ARG A N 1
ATOM 1347 C CA . ARG A 1 174 ? -5.402 4.442 12.657 1.00 83.62 174 ARG A CA 1
ATOM 1348 C C . ARG A 1 174 ? -6.756 4.995 13.090 1.00 83.62 174 ARG A C 1
ATOM 1350 O O . ARG A 1 174 ? -7.109 4.871 14.262 1.00 83.62 174 ARG A O 1
ATOM 1357 N N . ARG A 1 175 ? -7.526 5.585 12.170 1.00 85.50 175 ARG A N 1
ATOM 1358 C CA . ARG A 1 175 ? -8.872 6.101 12.462 1.00 85.50 175 ARG A CA 1
ATOM 1359 C C . ARG A 1 175 ? -9.800 4.980 12.922 1.00 85.50 175 ARG A C 1
ATOM 1361 O O . ARG A 1 175 ? -10.490 5.137 13.926 1.00 85.50 175 ARG A O 1
ATOM 1368 N N . THR A 1 176 ? -9.782 3.852 12.225 1.00 82.88 176 THR A N 1
ATOM 1369 C CA . THR A 1 176 ? -10.608 2.687 12.544 1.00 82.88 176 THR A CA 1
ATOM 1370 C C . THR A 1 176 ? -10.245 2.092 13.905 1.00 82.88 176 THR A C 1
ATOM 1372 O O . THR A 1 176 ? -11.138 1.820 14.704 1.00 82.88 176 THR A O 1
ATOM 1375 N N . VAL A 1 177 ? -8.952 1.976 14.230 1.00 84.00 177 VAL A N 1
ATOM 1376 C CA . VAL A 1 177 ? -8.490 1.534 15.559 1.00 84.00 177 VAL A CA 1
ATOM 1377 C C . VAL A 1 177 ? -8.927 2.508 16.651 1.00 84.00 177 VAL A C 1
ATOM 1379 O O . VAL A 1 177 ? -9.438 2.070 17.676 1.00 84.00 177 VAL A O 1
ATOM 1382 N N . LEU A 1 178 ? -8.778 3.820 16.444 1.00 85.25 178 LEU A N 1
ATOM 1383 C CA . LEU A 1 178 ? -9.203 4.824 17.426 1.00 85.25 178 LEU A CA 1
ATOM 1384 C C . LEU A 1 178 ? -10.712 4.773 17.685 1.00 85.25 178 LEU A C 1
ATOM 1386 O O . LEU A 1 178 ? -11.131 4.809 18.840 1.00 85.25 178 LEU A O 1
ATOM 1390 N N . LEU A 1 179 ? -11.523 4.647 16.631 1.00 85.38 179 LEU A N 1
ATOM 1391 C CA . LEU A 1 179 ? -12.972 4.493 16.762 1.00 85.38 179 LEU A CA 1
ATOM 1392 C C . LEU A 1 179 ? -13.336 3.193 17.486 1.00 85.38 179 LEU A C 1
ATOM 1394 O O . LEU A 1 179 ? -14.189 3.214 18.370 1.00 85.38 179 LEU A O 1
ATOM 1398 N N . ALA A 1 180 ? -12.668 2.085 17.165 1.00 83.94 180 ALA A N 1
ATOM 1399 C CA . ALA A 1 180 ? -12.905 0.795 17.805 1.00 83.94 180 ALA A CA 1
ATOM 1400 C C . ALA A 1 180 ? -12.532 0.805 19.294 1.00 83.94 180 ALA A C 1
ATOM 1402 O O . ALA A 1 180 ? -13.322 0.369 20.131 1.00 83.94 180 ALA A O 1
ATOM 1403 N N . VAL A 1 181 ? -11.364 1.353 19.645 1.00 84.12 181 VAL A N 1
ATOM 1404 C CA . VAL A 1 181 ? -10.926 1.506 21.041 1.00 84.12 181 VAL A CA 1
ATOM 1405 C C . VAL A 1 181 ? -11.853 2.458 21.795 1.00 84.12 181 VAL A C 1
ATOM 1407 O O . VAL A 1 181 ? -12.264 2.147 22.911 1.00 84.12 181 VAL A O 1
ATOM 1410 N N . GLY A 1 182 ? -12.240 3.584 21.187 1.00 86.06 182 GLY A N 1
ATOM 1411 C CA . GLY A 1 182 ? -13.192 4.527 21.774 1.00 86.06 182 GLY A CA 1
ATOM 1412 C C . GLY A 1 182 ? -14.555 3.886 22.050 1.00 86.06 182 GLY A C 1
ATOM 1413 O O . GLY A 1 182 ? -15.082 4.015 23.154 1.00 86.06 182 GLY A O 1
ATOM 1414 N N . ALA A 1 183 ? -15.091 3.130 21.089 1.00 84.19 183 ALA A N 1
ATOM 1415 C CA . ALA A 1 183 ? -16.335 2.382 21.251 1.00 84.19 183 ALA A CA 1
ATOM 1416 C C . ALA A 1 183 ? -16.219 1.301 22.338 1.00 84.19 183 ALA A C 1
ATOM 1418 O O . ALA A 1 183 ? -17.117 1.171 23.168 1.00 84.19 183 ALA A O 1
ATOM 1419 N N . MET A 1 184 ? -15.101 0.569 22.384 1.00 81.19 184 MET A N 1
ATOM 1420 C CA . MET A 1 184 ? -14.834 -0.438 23.413 1.00 81.19 184 MET A CA 1
ATOM 1421 C C . MET A 1 184 ? -14.795 0.180 24.815 1.00 81.19 184 MET A C 1
ATOM 1423 O O . MET A 1 184 ? -15.439 -0.339 25.726 1.00 81.19 184 MET A O 1
ATOM 1427 N N . LEU A 1 185 ? -14.091 1.302 24.992 1.00 85.75 185 LEU A N 1
ATOM 1428 C CA . LEU A 1 185 ? -14.026 2.017 26.269 1.00 85.75 185 LEU A CA 1
ATOM 1429 C C . LEU A 1 185 ? -15.396 2.561 26.686 1.00 85.75 185 LEU A C 1
ATOM 1431 O O . LEU A 1 185 ? -15.788 2.400 27.842 1.00 85.75 185 LEU A O 1
ATOM 1435 N N . ALA A 1 186 ? -16.148 3.149 25.752 1.00 85.75 186 ALA A N 1
ATOM 1436 C CA . ALA A 1 186 ? -17.500 3.637 26.014 1.00 85.75 186 ALA A CA 1
ATOM 1437 C C . ALA A 1 186 ? -18.436 2.500 26.454 1.00 85.75 186 ALA A C 1
ATOM 1439 O O . ALA A 1 186 ? -19.186 2.648 27.420 1.00 85.75 186 ALA A O 1
ATOM 1440 N N . PHE A 1 187 ? -18.358 1.340 25.796 1.00 82.44 187 PHE A N 1
ATOM 1441 C CA . PHE A 1 187 ? -19.184 0.186 26.140 1.00 82.44 187 PHE A CA 1
ATOM 1442 C C . PHE A 1 187 ? -18.782 -0.439 27.482 1.00 82.44 187 PHE A C 1
ATOM 1444 O O . PHE A 1 187 ? -19.647 -0.776 28.293 1.00 82.44 187 PHE A O 1
ATOM 1451 N N . ALA A 1 188 ? -17.479 -0.546 27.757 1.00 81.88 188 ALA A N 1
ATOM 1452 C CA . ALA A 1 188 ? -16.972 -1.009 29.044 1.00 81.88 188 ALA A CA 1
ATOM 1453 C C . ALA A 1 188 ? -17.431 -0.092 30.191 1.00 81.88 188 ALA A C 1
ATOM 1455 O O . ALA A 1 188 ? -17.916 -0.581 31.213 1.00 81.88 188 ALA A O 1
ATOM 1456 N N . ALA A 1 189 ? -17.359 1.230 30.002 1.00 86.31 189 ALA A N 1
ATOM 1457 C CA . ALA A 1 189 ? -17.852 2.209 30.968 1.00 86.31 189 ALA A CA 1
ATOM 1458 C C . ALA A 1 189 ? -19.370 2.087 31.182 1.00 86.31 189 ALA A C 1
ATOM 1460 O O . ALA A 1 189 ? -19.832 2.071 32.324 1.00 86.31 189 ALA A O 1
ATOM 1461 N N . LEU A 1 190 ? -20.146 1.933 30.105 1.00 85.56 190 LEU A N 1
ATOM 1462 C CA . LEU A 1 190 ? -21.595 1.742 30.182 1.00 85.56 190 LEU A CA 1
ATOM 1463 C C . LEU A 1 190 ? -21.959 0.482 30.980 1.00 85.56 190 LEU A C 1
ATOM 1465 O O . LEU A 1 190 ? -22.815 0.541 31.864 1.00 85.56 190 LEU A O 1
ATOM 1469 N N . ILE A 1 191 ? -21.288 -0.645 30.725 1.00 82.75 191 ILE A N 1
ATOM 1470 C CA . ILE A 1 191 ? -21.497 -1.879 31.492 1.00 82.75 191 ILE A CA 1
ATOM 1471 C C . ILE A 1 191 ? -21.097 -1.701 32.950 1.00 82.75 191 ILE A C 1
ATOM 1473 O O . ILE A 1 191 ? -21.831 -2.162 33.826 1.00 82.75 191 ILE A O 1
ATOM 1477 N N . ALA A 1 192 ? -19.967 -1.054 33.234 1.00 83.19 192 ALA A N 1
ATOM 1478 C CA . ALA A 1 192 ? -19.529 -0.813 34.603 1.00 83.19 192 ALA A CA 1
ATOM 1479 C C . ALA A 1 192 ? -20.571 0.010 35.377 1.00 83.19 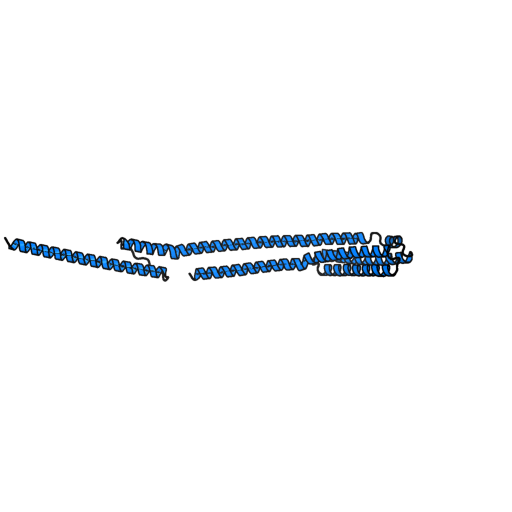192 ALA A C 1
ATOM 1481 O O . ALA A 1 192 ? -20.960 -0.375 36.481 1.00 83.19 192 ALA A O 1
ATOM 1482 N N . LEU A 1 193 ? -21.102 1.073 34.765 1.00 89.69 193 LEU A N 1
ATOM 1483 C CA . LEU A 1 193 ? -22.156 1.911 35.342 1.00 89.69 193 LEU A CA 1
ATOM 1484 C C . LEU A 1 193 ? -23.461 1.136 35.555 1.00 89.69 193 LEU A C 1
ATOM 1486 O O . LEU A 1 193 ? -24.027 1.178 36.647 1.00 89.69 193 LEU A O 1
ATOM 1490 N N . LEU A 1 194 ? -23.924 0.388 34.549 1.00 86.94 194 LEU A N 1
ATOM 1491 C CA . LEU A 1 194 ? -25.135 -0.433 34.654 1.00 86.94 194 LEU A CA 1
ATOM 1492 C C . LEU A 1 194 ? -24.993 -1.521 35.723 1.00 86.94 194 LEU A C 1
ATOM 1494 O O . LEU A 1 194 ? -25.928 -1.771 36.483 1.00 86.94 194 LEU A O 1
ATOM 1498 N N . SER A 1 195 ? -23.817 -2.141 35.815 1.00 84.50 195 SER A N 1
ATOM 1499 C CA . SER A 1 195 ? -23.508 -3.163 36.814 1.00 84.50 195 SER A CA 1
ATOM 1500 C C . SER A 1 195 ? -23.484 -2.570 38.217 1.00 84.50 195 SER A C 1
ATOM 1502 O O . SER A 1 195 ? -24.149 -3.101 39.106 1.00 84.50 195 SER A O 1
ATOM 1504 N N . ALA A 1 196 ? -22.794 -1.442 38.413 1.00 86.50 196 ALA A N 1
ATOM 1505 C CA . ALA A 1 196 ? -22.761 -0.727 39.685 1.00 86.50 196 ALA A CA 1
ATOM 1506 C C . ALA A 1 196 ? -24.171 -0.300 40.120 1.00 86.50 196 ALA A C 1
ATOM 1508 O O . ALA A 1 196 ? -24.571 -0.541 41.259 1.00 86.50 196 ALA A O 1
ATOM 1509 N N . TRP A 1 197 ? -24.966 0.248 39.197 1.00 88.75 197 TRP A N 1
ATOM 1510 C CA . TRP A 1 197 ? -26.355 0.627 39.451 1.00 88.75 197 TRP A CA 1
ATOM 1511 C C . TRP A 1 197 ? -27.220 -0.577 39.848 1.00 88.75 197 TRP A C 1
ATOM 1513 O O . TRP A 1 197 ? -27.960 -0.522 40.836 1.00 88.75 197 TRP A O 1
ATOM 1523 N N . LEU A 1 198 ? -27.100 -1.693 39.124 1.00 87.19 198 LEU A N 1
ATOM 1524 C CA . LEU A 1 198 ? -27.875 -2.902 39.387 1.00 87.19 198 LEU A CA 1
ATOM 1525 C C . LEU A 1 198 ? -27.482 -3.552 40.720 1.00 87.19 198 LEU A C 1
ATOM 1527 O O . LEU A 1 198 ? -28.364 -3.960 41.476 1.00 87.19 198 LEU A O 1
ATOM 1531 N N . VAL A 1 199 ? -26.184 -3.624 41.029 1.00 87.69 199 VAL A N 1
ATOM 1532 C CA . VAL A 1 199 ? -25.663 -4.145 42.301 1.00 87.69 199 VAL A CA 1
ATOM 1533 C C . VAL A 1 199 ? -26.109 -3.264 43.463 1.00 87.69 199 VAL A C 1
ATOM 1535 O O . VAL A 1 199 ? -26.621 -3.788 44.453 1.00 87.69 199 VAL A O 1
ATOM 1538 N N . ASN A 1 200 ? -26.012 -1.940 43.334 1.00 89.00 200 ASN A N 1
ATOM 1539 C CA . ASN A 1 200 ? -26.439 -1.026 44.387 1.00 89.00 200 ASN A CA 1
ATOM 1540 C C . ASN A 1 200 ? -27.945 -1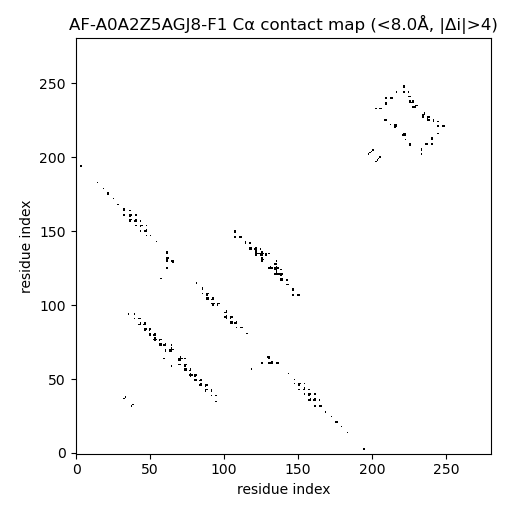.171 44.681 1.00 89.00 200 ASN A C 1
ATOM 1542 O O . ASN A 1 200 ? -28.366 -1.338 45.827 1.00 89.00 200 ASN A O 1
ATOM 1546 N N . ARG A 1 201 ? -28.771 -1.209 43.626 1.00 87.25 201 ARG A N 1
ATOM 1547 C CA . ARG A 1 201 ? -30.232 -1.293 43.755 1.00 87.25 201 ARG A CA 1
ATOM 1548 C C . ARG A 1 201 ? -30.731 -2.675 44.181 1.00 87.25 201 ARG A C 1
ATOM 1550 O O . ARG A 1 201 ? -31.720 -2.760 44.909 1.00 87.25 201 ARG A O 1
ATOM 1557 N N . ARG A 1 202 ? -30.101 -3.764 43.722 1.00 85.62 202 ARG A N 1
ATOM 1558 C CA . ARG A 1 202 ? -30.567 -5.136 43.997 1.00 85.62 202 ARG A CA 1
ATOM 1559 C C . ARG A 1 202 ? -29.849 -5.821 45.151 1.00 85.62 202 ARG A C 1
ATOM 1561 O O . ARG A 1 202 ? -30.443 -6.720 45.734 1.00 85.62 202 ARG A O 1
ATOM 1568 N N . ILE A 1 203 ? -28.629 -5.451 45.503 1.00 88.06 203 ILE A N 1
ATOM 1569 C CA . ILE A 1 203 ? -27.871 -6.141 46.555 1.00 88.06 203 ILE A CA 1
ATOM 1570 C C . ILE A 1 203 ? -27.672 -5.197 47.736 1.00 88.06 203 ILE A C 1
ATOM 1572 O O . ILE A 1 203 ? -28.253 -5.445 48.788 1.00 88.06 203 ILE A O 1
ATOM 1576 N N . VAL A 1 204 ? -26.949 -4.091 47.539 1.00 89.75 204 VAL A N 1
ATOM 1577 C CA . VAL A 1 204 ? -26.483 -3.215 48.631 1.00 89.75 204 VAL A CA 1
ATOM 1578 C C . VAL A 1 204 ? -27.640 -2.594 49.418 1.00 89.75 204 VAL A C 1
ATOM 1580 O O . VAL A 1 204 ? -27.735 -2.812 50.620 1.00 89.75 204 VAL A O 1
ATOM 1583 N N . GLY A 1 205 ? -28.562 -1.877 48.766 1.00 88.31 205 GLY A N 1
ATOM 1584 C CA . GLY A 1 205 ? -29.668 -1.209 49.471 1.00 88.31 205 GLY A CA 1
ATOM 1585 C C . GLY A 1 205 ? -30.607 -2.162 50.238 1.00 88.31 205 GLY A C 1
ATOM 1586 O O . GLY A 1 205 ? -31.017 -1.860 51.356 1.00 88.31 205 GLY A O 1
ATOM 1587 N N . PRO A 1 206 ? -30.993 -3.314 49.668 1.00 86.88 206 PRO A N 1
ATOM 1588 C CA . PRO A 1 206 ? -31.782 -4.325 50.372 1.00 86.88 206 PRO A CA 1
ATOM 1589 C C . PRO A 1 206 ? -31.031 -5.012 51.522 1.00 86.88 206 PRO A C 1
ATOM 1591 O O . PRO A 1 206 ? -31.639 -5.244 52.560 1.00 86.88 206 PRO A O 1
ATOM 1594 N N . LEU A 1 207 ? -29.729 -5.288 51.375 1.00 89.00 207 LEU A N 1
ATOM 1595 C CA . LEU A 1 207 ? -28.899 -5.787 52.478 1.00 89.00 207 LEU A CA 1
ATOM 1596 C C . LEU A 1 207 ? -28.804 -4.767 53.613 1.00 89.00 207 LEU A C 1
ATOM 1598 O O . LEU A 1 207 ? -29.007 -5.143 54.759 1.00 89.00 207 LEU A O 1
ATOM 1602 N N . ALA A 1 208 ? -28.589 -3.486 53.297 1.00 89.75 208 ALA A N 1
ATOM 1603 C CA . ALA A 1 208 ? -28.554 -2.417 54.294 1.00 89.75 208 ALA A CA 1
ATOM 1604 C C . ALA A 1 208 ? -29.852 -2.360 55.116 1.00 89.75 208 ALA A C 1
ATOM 1606 O O . ALA A 1 208 ? -29.794 -2.261 56.336 1.00 89.75 208 ALA A O 1
ATOM 1607 N N . ARG A 1 209 ? -31.015 -2.527 54.467 1.00 88.19 209 ARG A N 1
ATOM 1608 C CA . ARG A 1 209 ? -32.318 -2.600 55.152 1.00 88.19 209 ARG A CA 1
ATOM 1609 C C . ARG A 1 209 ? -32.451 -3.807 56.082 1.00 88.19 209 ARG A C 1
ATOM 1611 O O . ARG A 1 209 ? -33.014 -3.670 57.162 1.00 88.19 209 ARG A O 1
ATOM 1618 N N . VAL A 1 210 ? -31.946 -4.976 55.679 1.00 88.94 210 VAL A N 1
ATOM 1619 C CA . VAL A 1 210 ? -31.918 -6.167 56.550 1.00 88.94 210 VAL A CA 1
ATOM 1620 C C . VAL A 1 210 ? -31.014 -5.921 57.756 1.00 88.94 210 VAL A C 1
ATOM 1622 O O . VAL A 1 210 ? -31.423 -6.180 58.884 1.00 88.94 210 VAL A O 1
ATOM 1625 N N . THR A 1 211 ? -29.817 -5.379 57.533 1.00 89.88 211 THR A N 1
ATOM 1626 C CA . THR A 1 211 ? -28.871 -5.057 58.607 1.00 89.88 211 THR A CA 1
ATOM 1627 C C . THR A 1 211 ? -29.457 -4.045 59.589 1.00 89.88 211 THR A C 1
ATOM 1629 O O . THR A 1 211 ? -29.385 -4.259 60.793 1.00 89.88 211 THR A O 1
ATOM 1632 N N . GLU A 1 212 ? -30.082 -2.976 59.097 1.00 89.56 212 GLU A N 1
ATOM 1633 C CA . GLU A 1 212 ? -30.687 -1.944 59.943 1.00 89.56 212 GLU A CA 1
ATOM 1634 C C . GLU A 1 212 ? -31.828 -2.499 60.805 1.00 89.56 212 GLU A C 1
ATOM 1636 O O . GLU A 1 212 ? -31.915 -2.179 61.988 1.00 89.56 212 GLU A O 1
ATOM 1641 N N . GLN A 1 213 ? -32.657 -3.395 60.262 1.00 87.06 213 GLN A N 1
ATOM 1642 C CA . GLN A 1 213 ? -33.708 -4.046 61.045 1.00 87.06 213 GLN A CA 1
ATOM 1643 C C . GLN A 1 213 ? -33.128 -4.944 62.147 1.00 87.06 213 GLN A C 1
ATOM 1645 O O . GLN A 1 213 ? -33.646 -4.947 63.262 1.00 87.06 213 GLN A O 1
ATOM 1650 N N . LEU A 1 214 ? -32.046 -5.678 61.865 1.00 87.50 214 LEU A N 1
ATOM 1651 C CA . LEU A 1 214 ? -31.370 -6.504 62.869 1.00 87.50 214 LEU A CA 1
ATOM 1652 C C . LEU A 1 214 ? -30.752 -5.656 63.992 1.00 87.50 214 LEU A C 1
ATOM 1654 O O . LEU A 1 214 ? -30.841 -6.051 65.151 1.00 87.50 214 LEU A O 1
ATOM 1658 N N . VAL A 1 215 ? -30.195 -4.483 63.669 1.00 89.50 215 VAL A N 1
ATOM 1659 C CA . VAL A 1 215 ? -29.696 -3.522 64.673 1.00 89.50 215 VAL A CA 1
ATOM 1660 C C . VAL A 1 215 ? -30.842 -2.972 65.529 1.00 89.50 215 VAL A C 1
ATOM 1662 O O . VAL A 1 215 ? -30.752 -2.950 66.753 1.00 89.50 215 VAL A O 1
ATOM 1665 N N . GLN A 1 216 ? -31.971 -2.599 64.919 1.00 87.62 216 GLN A N 1
ATOM 1666 C CA . GLN A 1 216 ? -33.147 -2.156 65.680 1.00 87.62 216 GLN A CA 1
ATOM 1667 C C . GLN A 1 216 ? -33.675 -3.253 66.616 1.00 87.62 216 GLN A C 1
ATOM 1669 O O . GLN A 1 216 ? -34.045 -2.966 67.753 1.00 87.62 216 GLN A O 1
ATOM 1674 N N . LEU A 1 217 ? -33.665 -4.508 66.163 1.00 87.50 217 LEU A N 1
ATOM 1675 C CA . LEU A 1 217 ? -34.021 -5.672 66.972 1.00 87.50 217 LEU A CA 1
ATOM 1676 C C . LEU A 1 217 ? -33.097 -5.851 68.177 1.00 87.50 217 LEU A C 1
ATOM 1678 O O . LEU A 1 217 ? -33.599 -6.087 69.276 1.00 87.50 217 LEU A O 1
ATOM 1682 N N . SER A 1 218 ? -31.778 -5.703 68.004 1.00 86.94 218 SER A N 1
ATOM 1683 C CA . SER A 1 218 ? -30.841 -5.770 69.133 1.00 86.94 218 SER A CA 1
ATOM 1684 C C . SER A 1 218 ? -31.038 -4.634 70.137 1.00 86.94 218 SER A C 1
ATOM 1686 O O . SER A 1 218 ? -30.837 -4.845 71.328 1.00 86.94 218 SER A O 1
ATOM 1688 N N . ASP A 1 219 ? -31.517 -3.473 69.683 1.00 88.19 219 ASP A N 1
ATOM 1689 C CA . ASP A 1 219 ? -31.865 -2.331 70.539 1.00 88.19 219 ASP A CA 1
ATOM 1690 C C . ASP A 1 219 ? -33.270 -2.452 71.173 1.00 88.19 219 ASP A C 1
ATOM 1692 O O . ASP A 1 219 ? -33.778 -1.499 71.769 1.00 88.19 219 ASP A O 1
ATOM 1696 N N . GLY A 1 220 ? -33.942 -3.601 71.020 1.00 82.69 220 GLY A N 1
ATOM 1697 C CA . GLY A 1 220 ? -35.281 -3.854 71.564 1.00 82.69 220 GLY A CA 1
ATOM 1698 C C . GLY A 1 220 ? -36.416 -3.146 70.813 1.00 82.69 220 GLY A C 1
ATOM 1699 O O . GLY A 1 220 ? -37.553 -3.112 71.289 1.00 82.69 220 GLY A O 1
ATOM 1700 N N . ARG A 1 221 ? -36.145 -2.578 69.632 1.00 84.81 221 ARG A N 1
ATOM 1701 C CA . ARG A 1 221 ? -37.136 -1.889 68.796 1.00 84.81 221 ARG A CA 1
ATOM 1702 C C . ARG A 1 2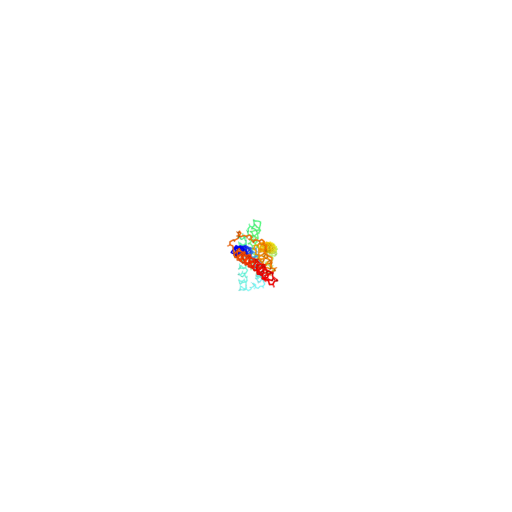21 ? -37.730 -2.854 67.776 1.00 84.81 221 ARG A C 1
ATOM 1704 O O . ARG A 1 221 ? -37.160 -3.131 66.724 1.00 84.81 221 ARG A O 1
ATOM 1711 N N . LEU A 1 222 ? -38.932 -3.336 68.073 1.00 77.56 222 LEU A N 1
ATOM 1712 C CA . LEU A 1 222 ? -39.690 -4.251 67.217 1.00 77.56 222 LEU A CA 1
ATOM 1713 C C . LEU A 1 222 ? -40.443 -3.451 66.137 1.00 77.56 222 LEU A C 1
ATOM 1715 O O . LEU A 1 222 ? -41.629 -3.157 66.264 1.00 77.56 222 LEU A O 1
ATOM 1719 N N . GLY A 1 223 ? -39.712 -3.018 65.106 1.00 75.38 223 GLY A N 1
ATOM 1720 C CA . GLY A 1 223 ? -40.240 -2.242 63.978 1.00 75.38 223 GLY A CA 1
ATOM 1721 C C . GLY A 1 223 ? -41.124 -3.038 62.999 1.00 75.38 223 GLY A C 1
ATOM 1722 O O . GLY A 1 223 ? -41.470 -4.204 63.212 1.00 75.38 223 GLY A O 1
ATOM 1723 N N . GLN A 1 224 ? -41.489 -2.409 61.876 1.00 79.69 224 GLN A N 1
ATOM 1724 C CA . GLN A 1 224 ? -42.276 -3.043 60.806 1.00 79.69 224 GLN A CA 1
ATOM 1725 C C . GLN A 1 224 ? -41.503 -4.166 60.077 1.00 79.69 224 GLN A C 1
ATOM 1727 O O . GLN A 1 224 ? -40.269 -4.154 60.072 1.00 79.69 224 GLN A O 1
ATOM 1732 N N . PRO A 1 225 ? -42.200 -5.156 59.479 1.00 81.25 225 PRO A N 1
ATOM 1733 C CA . PRO A 1 225 ? -41.552 -6.264 58.782 1.00 81.25 225 PRO A CA 1
ATOM 1734 C C . PRO A 1 225 ? -41.003 -5.819 57.418 1.00 81.25 225 PRO A C 1
ATOM 1736 O O . PRO A 1 225 ? -41.530 -4.902 56.784 1.00 81.25 225 PRO A O 1
ATOM 1739 N N . LEU A 1 226 ? -39.952 -6.486 56.935 1.00 84.25 226 LEU A N 1
ATOM 1740 C CA . LEU A 1 226 ? -39.412 -6.236 55.598 1.00 84.25 226 LEU A CA 1
ATOM 1741 C C . LEU A 1 226 ? -40.328 -6.820 54.519 1.00 84.25 226 LEU A C 1
ATOM 1743 O O . LEU A 1 226 ? -40.924 -7.881 54.695 1.00 84.25 226 LEU A O 1
ATOM 1747 N N . ALA A 1 227 ? -40.381 -6.156 53.362 1.00 80.00 227 ALA A N 1
ATOM 1748 C CA . ALA A 1 227 ? -41.160 -6.608 52.213 1.00 80.00 227 ALA A CA 1
ATOM 1749 C C . ALA A 1 227 ? -40.628 -7.937 51.634 1.00 80.00 227 ALA A C 1
ATOM 1751 O O . ALA A 1 227 ? -39.470 -8.032 51.221 1.00 80.00 227 ALA A O 1
ATOM 1752 N N . GLU A 1 228 ? -41.498 -8.946 51.525 1.00 77.44 228 GLU A N 1
ATOM 1753 C CA . GLU A 1 228 ? -41.122 -10.326 51.164 1.00 77.44 228 GLU A CA 1
ATOM 1754 C C . GLU A 1 228 ? -41.177 -10.658 49.664 1.00 77.44 228 GLU A C 1
ATOM 1756 O O . GLU A 1 228 ? -41.024 -11.812 49.264 1.00 77.44 228 GLU A O 1
ATOM 1761 N N . SER A 1 229 ? -41.359 -9.666 48.794 1.00 76.19 229 SER A N 1
ATOM 1762 C CA . SER A 1 229 ? -41.625 -9.892 47.365 1.00 76.19 229 SER A CA 1
ATOM 1763 C C . SER A 1 229 ? -40.472 -10.540 46.573 1.00 76.19 229 SER A C 1
ATOM 1765 O O . SER A 1 229 ? -40.665 -10.940 45.424 1.00 76.19 229 SER A O 1
ATOM 1767 N N . ARG A 1 230 ? -39.267 -10.682 47.151 1.00 80.12 230 ARG A N 1
ATOM 1768 C CA . ARG A 1 230 ? -38.077 -11.220 46.462 1.00 80.12 230 ARG A CA 1
ATOM 1769 C C . ARG A 1 230 ? -37.869 -12.717 46.677 1.00 80.12 230 ARG A C 1
ATOM 1771 O O . ARG A 1 230 ? -37.915 -13.225 47.795 1.00 80.12 230 ARG A O 1
ATOM 1778 N N . ARG A 1 231 ? -37.531 -13.420 45.591 1.00 83.56 231 ARG A N 1
ATOM 1779 C CA . ARG A 1 231 ? -37.273 -14.874 45.567 1.00 83.56 231 ARG A CA 1
ATOM 1780 C C . ARG A 1 231 ? -35.784 -15.258 45.507 1.00 83.56 231 ARG A C 1
ATOM 1782 O O . ARG A 1 231 ? -35.481 -16.435 45.372 1.00 83.56 231 ARG A O 1
ATOM 1789 N N . ASP A 1 232 ? -34.876 -14.290 45.605 1.00 85.81 232 ASP A N 1
ATOM 1790 C CA . ASP A 1 232 ? -33.422 -14.508 45.592 1.00 85.81 232 ASP A CA 1
ATOM 1791 C C . ASP A 1 232 ? -32.850 -14.741 47.007 1.00 85.81 232 ASP A C 1
ATOM 1793 O O . ASP A 1 232 ? -33.583 -14.791 48.001 1.00 85.81 232 ASP A O 1
ATOM 1797 N N . GLU A 1 233 ? -31.531 -14.909 47.105 1.00 85.25 233 GLU A N 1
ATOM 1798 C CA . GLU A 1 233 ? -30.793 -15.121 48.355 1.00 85.25 233 GLU A CA 1
ATOM 1799 C C . GLU A 1 233 ? -30.994 -13.960 49.336 1.00 85.25 233 GLU A C 1
ATOM 1801 O O . GLU A 1 233 ? -31.161 -14.178 50.536 1.00 85.25 233 GLU A O 1
ATOM 1806 N N . VAL A 1 234 ? -31.071 -12.730 48.822 1.00 86.62 234 VAL A N 1
ATOM 1807 C CA . VAL A 1 234 ? -31.360 -11.537 49.627 1.00 86.62 234 VAL A CA 1
ATOM 1808 C C . VAL A 1 234 ? -32.790 -11.590 50.179 1.00 86.62 234 VAL A C 1
ATOM 1810 O O . VAL A 1 234 ? -33.017 -11.278 51.345 1.00 86.62 234 VAL A O 1
ATOM 1813 N N . GLY A 1 235 ? -33.759 -12.058 49.387 1.00 87.00 235 GLY A N 1
ATOM 1814 C CA . GLY A 1 235 ? -35.120 -12.326 49.858 1.00 87.00 235 GLY A CA 1
ATOM 1815 C C . GLY A 1 235 ? -35.202 -13.444 50.906 1.00 87.00 235 GLY A C 1
ATOM 1816 O O . GLY A 1 235 ? -36.008 -13.357 51.832 1.00 87.00 235 GLY A O 1
ATOM 1817 N N . ARG A 1 236 ? -34.358 -14.483 50.811 1.00 88.31 236 ARG A N 1
ATOM 1818 C CA . ARG A 1 236 ? -34.254 -15.524 51.854 1.00 88.31 236 ARG A CA 1
ATOM 1819 C C . ARG A 1 236 ? -33.748 -14.945 53.177 1.00 88.31 236 ARG A C 1
ATOM 1821 O O . ARG A 1 236 ? -34.313 -15.283 54.214 1.00 88.31 236 ARG A O 1
ATOM 1828 N N . LEU A 1 237 ? -32.748 -14.064 53.131 1.00 87.81 237 LEU A N 1
ATOM 1829 C CA . LEU A 1 237 ? -32.237 -13.335 54.299 1.00 87.81 237 LEU A CA 1
ATOM 1830 C C . LEU A 1 237 ? -33.314 -12.453 54.942 1.00 87.81 237 LEU A C 1
ATOM 1832 O O . LEU A 1 237 ? -33.518 -12.536 56.149 1.00 87.81 237 LEU A O 1
ATOM 1836 N N . ALA A 1 238 ? -34.059 -11.684 54.143 1.00 89.25 238 ALA A N 1
ATOM 1837 C CA . ALA A 1 238 ? -35.149 -10.847 54.650 1.00 89.25 238 ALA A CA 1
ATOM 1838 C C . ALA A 1 238 ? -36.245 -11.669 55.359 1.00 89.25 238 ALA A C 1
ATOM 1840 O O . ALA A 1 238 ? -36.672 -11.311 56.452 1.00 89.25 238 ALA A O 1
ATOM 1841 N N . ARG A 1 239 ? -36.648 -12.817 54.792 1.00 90.81 239 ARG A N 1
ATOM 1842 C CA . ARG A 1 239 ? -37.609 -13.729 55.445 1.00 90.81 239 ARG A CA 1
ATOM 1843 C C . ARG A 1 239 ? -37.075 -14.322 56.749 1.00 90.81 239 ARG A C 1
ATOM 1845 O O . ARG A 1 239 ? -37.833 -14.486 57.699 1.00 90.81 239 ARG A O 1
ATOM 1852 N N . ALA A 1 240 ? -35.788 -14.663 56.804 1.00 89.44 240 ALA A N 1
ATOM 1853 C CA . ALA A 1 240 ? -35.168 -15.151 58.033 1.00 89.44 240 ALA A CA 1
ATOM 1854 C C . ALA A 1 240 ? -35.146 -14.066 59.126 1.00 89.44 240 ALA A C 1
ATOM 1856 O O . ALA A 1 240 ? -35.472 -14.363 60.273 1.00 89.44 240 ALA A O 1
ATOM 1857 N N . ALA A 1 241 ? -34.845 -12.813 58.762 1.00 88.88 241 ALA A N 1
ATOM 1858 C CA . ALA A 1 241 ? -34.894 -11.674 59.679 1.00 88.88 241 ALA A CA 1
ATOM 1859 C C . ALA A 1 241 ? -36.317 -11.407 60.207 1.00 88.88 241 ALA A C 1
ATOM 1861 O O . ALA A 1 241 ? -36.488 -11.229 61.411 1.00 88.88 241 ALA A O 1
ATOM 1862 N N . ASN A 1 242 ? -37.346 -11.475 59.350 1.00 90.50 242 ASN A N 1
ATOM 1863 C CA . ASN A 1 242 ? -38.747 -11.354 59.778 1.00 90.50 242 ASN A CA 1
ATOM 1864 C C . ASN A 1 242 ? -39.133 -12.441 60.799 1.00 90.50 242 ASN A C 1
ATOM 1866 O O . ASN A 1 242 ? -39.697 -12.121 61.839 1.00 90.50 242 ASN A O 1
ATOM 1870 N N . ARG A 1 243 ? -38.759 -13.709 60.566 1.00 90.62 243 ARG A N 1
ATOM 1871 C CA . ARG A 1 243 ? -39.028 -14.792 61.535 1.00 90.62 243 ARG A CA 1
ATOM 1872 C C . ARG A 1 243 ? -38.352 -14.560 62.883 1.00 90.62 243 ARG A C 1
ATOM 1874 O O . ARG A 1 243 ? -38.954 -14.832 63.916 1.00 90.62 243 ARG A O 1
ATOM 1881 N N . LEU A 1 244 ? -37.110 -14.072 62.875 1.00 88.69 244 LEU A N 1
ATOM 1882 C CA . LEU A 1 244 ? -36.401 -13.731 64.107 1.00 88.69 244 LEU A CA 1
ATOM 1883 C C . LEU A 1 244 ? -37.121 -12.602 64.854 1.00 88.69 244 LEU A C 1
ATOM 1885 O O . LEU A 1 244 ? -37.279 -12.680 66.069 1.00 88.69 244 LEU A O 1
ATOM 1889 N N . ARG A 1 245 ? -37.600 -11.584 64.128 1.00 89.88 245 ARG A N 1
ATOM 1890 C CA . ARG A 1 245 ? -38.409 -10.507 64.702 1.00 89.88 245 ARG A CA 1
ATOM 1891 C C . ARG A 1 245 ? -39.646 -11.052 65.397 1.00 89.88 245 ARG A C 1
ATOM 1893 O O . ARG A 1 245 ? -39.870 -10.724 66.555 1.00 89.88 245 ARG A O 1
ATOM 1900 N N . ASP A 1 246 ? -40.428 -11.862 64.694 1.00 90.56 246 ASP A N 1
ATOM 1901 C CA . ASP A 1 246 ? -41.702 -12.380 65.194 1.00 90.56 246 ASP A CA 1
ATOM 1902 C C . ASP A 1 246 ? -41.498 -13.224 66.461 1.00 90.56 246 ASP A C 1
ATOM 1904 O O . ASP A 1 246 ? -42.212 -13.036 67.441 1.00 90.56 246 ASP A O 1
ATOM 1908 N N . PHE A 1 247 ? -40.429 -14.026 66.512 1.00 89.94 247 PHE A N 1
ATOM 1909 C CA . PHE A 1 247 ? -40.026 -14.740 67.726 1.00 89.94 247 PHE A CA 1
ATOM 1910 C C . PHE A 1 247 ? -39.765 -13.801 68.922 1.00 89.94 247 PHE A C 1
ATOM 1912 O O . PHE A 1 247 ? -40.211 -14.081 70.035 1.00 89.94 247 PHE A O 1
ATOM 1919 N N . PHE A 1 248 ? -39.081 -12.669 68.714 1.00 88.00 248 PHE A N 1
ATOM 1920 C CA . PHE A 1 248 ? -38.878 -11.673 69.774 1.00 88.00 248 PHE A CA 1
ATOM 1921 C C . PHE A 1 248 ? -40.172 -10.956 70.180 1.00 88.00 248 PHE A C 1
ATOM 1923 O O . PHE A 1 248 ? -40.344 -10.660 71.364 1.00 88.00 248 PHE A O 1
ATOM 1930 N N . VAL A 1 249 ? -41.082 -10.681 69.235 1.00 88.44 249 VAL A N 1
ATOM 1931 C CA . VAL A 1 249 ? -42.406 -10.112 69.550 1.00 88.44 249 VAL A CA 1
ATOM 1932 C C . VAL A 1 249 ? -43.172 -11.050 70.480 1.00 88.44 249 VAL A C 1
ATOM 1934 O O . VAL A 1 249 ? -43.672 -10.603 71.517 1.00 88.44 249 VAL A O 1
ATOM 1937 N N . ASP A 1 250 ? -43.208 -12.338 70.147 1.00 90.25 250 ASP A N 1
ATOM 1938 C CA . ASP A 1 250 ? -43.899 -13.357 70.934 1.00 90.25 250 ASP A CA 1
ATOM 1939 C C . ASP A 1 250 ? -43.271 -13.511 72.324 1.00 90.25 250 ASP A C 1
ATOM 1941 O O . ASP A 1 250 ? -43.985 -13.489 73.330 1.00 90.25 250 ASP A O 1
ATOM 1945 N N . LEU A 1 251 ? -41.937 -13.574 72.408 1.00 88.75 251 LEU A N 1
ATOM 1946 C CA . LEU A 1 251 ? -41.216 -13.670 73.680 1.00 88.75 251 LEU A CA 1
ATOM 1947 C C . LEU A 1 251 ? -41.478 -12.454 74.585 1.00 88.75 251 LEU A C 1
ATOM 1949 O O . LEU A 1 251 ? -41.739 -12.609 75.778 1.00 88.75 251 LEU A O 1
ATOM 1953 N N . ALA A 1 252 ? -41.464 -11.240 74.027 1.00 86.94 252 ALA A N 1
ATOM 1954 C CA . ALA A 1 252 ? -41.780 -10.018 74.767 1.00 86.94 252 ALA A CA 1
ATOM 1955 C C . ALA A 1 252 ? -43.259 -9.953 75.196 1.00 86.94 252 ALA A C 1
ATOM 1957 O O . ALA A 1 252 ? -43.593 -9.325 76.205 1.00 86.94 252 ALA A O 1
ATOM 1958 N N . GLY A 1 253 ? -44.166 -10.566 74.430 1.00 87.94 253 GLY A N 1
ATOM 1959 C CA . GLY A 1 253 ? -45.568 -10.748 74.809 1.00 87.94 253 GLY A CA 1
ATOM 1960 C C . GLY A 1 253 ? -45.722 -11.698 75.997 1.00 87.94 253 GLY A C 1
ATOM 1961 O O . GLY A 1 253 ? -46.364 -11.341 76.985 1.00 87.94 253 GLY A O 1
ATOM 1962 N N . GLN A 1 254 ? -45.067 -12.860 75.937 1.00 89.69 254 GLN A N 1
ATOM 1963 C CA . GLN A 1 254 ? -45.067 -13.859 77.009 1.00 89.69 254 GLN A CA 1
ATOM 1964 C C . GLN A 1 254 ? -44.451 -13.315 78.304 1.00 89.69 254 GLN A C 1
ATOM 1966 O O . GLN A 1 254 ? -45.030 -13.491 79.373 1.00 89.69 254 GLN A O 1
ATOM 1971 N N . LEU A 1 255 ? -43.330 -12.588 78.221 1.00 89.38 255 LEU A N 1
ATOM 1972 C CA . LEU A 1 255 ? -42.709 -11.934 79.380 1.00 89.38 255 LEU A CA 1
ATOM 1973 C C . LEU A 1 255 ? -43.654 -10.933 80.052 1.00 89.38 255 LEU A C 1
ATOM 1975 O O . LEU A 1 255 ? -43.799 -10.970 81.269 1.00 89.38 255 LEU A O 1
ATOM 1979 N N . ARG A 1 256 ? -44.341 -10.087 79.270 1.00 86.19 256 ARG A N 1
ATOM 1980 C CA . ARG A 1 256 ? -45.314 -9.117 79.804 1.00 86.19 256 ARG A CA 1
ATOM 1981 C C . ARG A 1 256 ? -46.513 -9.784 80.473 1.00 86.19 256 ARG A C 1
ATOM 1983 O O . ARG A 1 256 ? -46.973 -9.308 81.507 1.00 86.19 256 ARG A O 1
ATOM 1990 N N . GLN A 1 257 ? -47.015 -10.877 79.900 1.00 87.06 257 GLN A N 1
ATOM 1991 C CA . GLN A 1 257 ? -48.081 -11.667 80.523 1.00 87.06 257 GLN A CA 1
ATOM 1992 C C . GLN A 1 257 ? -47.602 -12.322 81.823 1.00 87.06 257 GLN A C 1
ATOM 1994 O O . GLN A 1 257 ? -48.317 -12.279 82.820 1.00 87.06 257 GLN A O 1
ATOM 1999 N N . GLY A 1 258 ? -46.379 -12.859 81.839 1.00 84.69 258 GLY A N 1
ATOM 2000 C CA . GLY A 1 258 ? -45.760 -13.425 83.037 1.00 84.69 258 GLY A CA 1
ATOM 2001 C C . GLY A 1 258 ? -45.575 -12.399 84.158 1.00 84.69 258 GLY A C 1
ATOM 2002 O O . GLY A 1 258 ? -45.925 -12.685 85.300 1.00 84.69 258 GLY A O 1
ATOM 2003 N N . THR A 1 259 ? -45.095 -11.188 83.848 1.00 87.50 259 THR A N 1
ATOM 2004 C CA . THR A 1 259 ? -44.972 -10.104 84.840 1.00 87.50 259 THR A CA 1
ATOM 2005 C C . THR A 1 259 ? -46.332 -9.629 85.343 1.00 87.50 259 THR A C 1
ATOM 2007 O O . THR A 1 259 ? -46.493 -9.453 86.542 1.00 87.50 259 THR A O 1
ATOM 2010 N N . ALA A 1 260 ? -47.334 -9.492 84.467 1.00 84.00 260 ALA A N 1
ATOM 2011 C CA . ALA A 1 260 ? -48.683 -9.099 84.881 1.00 84.00 260 ALA A CA 1
ATOM 2012 C C . ALA A 1 260 ? -49.343 -10.154 85.785 1.00 84.00 260 ALA A C 1
ATOM 2014 O O . ALA A 1 260 ? -50.028 -9.804 86.743 1.00 84.00 260 ALA A O 1
ATOM 2015 N N . ALA A 1 261 ? -49.113 -11.440 85.503 1.00 80.81 261 ALA A N 1
ATOM 2016 C CA . ALA A 1 261 ? -49.551 -12.523 86.373 1.00 80.81 261 ALA A CA 1
ATOM 2017 C C . ALA A 1 261 ? -48.857 -12.443 87.741 1.00 80.81 261 ALA A C 1
ATOM 2019 O O . ALA A 1 261 ? -49.544 -12.472 88.751 1.00 80.81 261 ALA A O 1
ATOM 2020 N N . LEU A 1 262 ? -47.530 -12.267 87.781 1.00 83.75 262 LEU A N 1
ATOM 2021 C CA . LEU A 1 262 ? -46.765 -12.082 89.024 1.00 83.75 262 LEU A CA 1
ATOM 2022 C C . LEU A 1 262 ? -47.247 -10.880 89.850 1.00 83.75 262 LEU A C 1
ATOM 2024 O O . LEU A 1 262 ? -47.404 -11.006 91.065 1.00 83.75 262 LEU A O 1
ATOM 2028 N N . ASP A 1 263 ? -47.505 -9.738 89.211 1.00 84.94 263 ASP A N 1
ATOM 2029 C CA . ASP A 1 263 ? -48.035 -8.544 89.875 1.00 84.94 263 ASP A CA 1
ATOM 2030 C C . ASP A 1 263 ? -49.423 -8.813 90.470 1.00 84.94 263 ASP A C 1
ATOM 2032 O O . ASP A 1 263 ? -49.677 -8.463 91.625 1.00 84.94 263 ASP A O 1
ATOM 2036 N N . ALA A 1 264 ? -50.300 -9.496 89.724 1.00 79.81 264 ALA A N 1
ATOM 2037 C CA . ALA A 1 264 ? -51.618 -9.895 90.209 1.00 79.81 264 ALA A CA 1
ATOM 2038 C C . ALA A 1 264 ? -51.516 -10.829 91.428 1.00 79.81 264 ALA A C 1
ATOM 2040 O O . ALA A 1 264 ? -52.160 -10.570 92.444 1.00 79.81 264 ALA A O 1
ATOM 2041 N N . THR A 1 265 ? -50.653 -11.852 91.387 1.00 80.12 265 THR A N 1
ATOM 2042 C CA . THR A 1 265 ? -50.427 -12.752 92.532 1.00 80.12 265 THR A CA 1
ATOM 2043 C C . THR A 1 265 ? -49.847 -12.007 93.734 1.00 80.12 265 THR A C 1
ATOM 2045 O O . THR A 1 265 ? -50.192 -12.299 94.876 1.00 80.12 265 THR A O 1
ATOM 2048 N N . THR A 1 266 ? -48.972 -11.025 93.502 1.00 81.44 266 THR A N 1
ATOM 2049 C CA . THR A 1 266 ? -48.369 -10.213 94.571 1.00 81.44 266 THR A CA 1
ATOM 2050 C C . THR A 1 266 ? -49.406 -9.301 95.230 1.00 81.44 266 THR A C 1
ATOM 2052 O O . THR A 1 266 ? -49.419 -9.180 96.455 1.00 81.44 266 THR A O 1
ATOM 2055 N N . GLN A 1 267 ? -50.319 -8.705 94.455 1.00 82.31 267 GLN A N 1
ATOM 2056 C CA . GLN A 1 267 ? -51.464 -7.963 94.994 1.00 82.31 267 GLN A CA 1
ATOM 2057 C C . GLN A 1 267 ? -52.403 -8.867 95.800 1.00 82.31 267 GLN A C 1
ATOM 2059 O O . GLN A 1 267 ? -52.866 -8.473 96.870 1.00 82.31 267 GLN A O 1
ATOM 2064 N N . GLU A 1 268 ? -52.646 -10.089 95.326 1.00 81.88 268 GLU A N 1
ATOM 2065 C CA . GLU A 1 268 ? -53.468 -11.078 96.025 1.00 81.88 268 GLU A CA 1
ATOM 2066 C C . GLU A 1 268 ? -52.832 -11.496 97.364 1.00 81.88 268 GLU A C 1
ATOM 2068 O O . GLU A 1 268 ? -53.491 -11.462 98.405 1.00 81.88 268 GLU A O 1
ATOM 2073 N N . LEU A 1 269 ? -51.525 -11.785 97.370 1.00 78.69 269 LEU A N 1
ATOM 2074 C CA . LEU A 1 269 ? -50.743 -12.060 98.582 1.00 78.69 269 LEU A CA 1
ATOM 2075 C C . LEU A 1 269 ? -50.741 -10.872 99.551 1.00 78.69 269 LEU A C 1
ATOM 2077 O O . LEU A 1 269 ? -50.922 -11.062 100.754 1.00 78.69 269 LEU A O 1
ATOM 2081 N N . GLY A 1 270 ? -50.584 -9.647 99.043 1.00 77.56 270 GLY A N 1
ATOM 2082 C CA . GLY A 1 270 ? -50.674 -8.425 99.843 1.00 77.56 270 GLY A CA 1
ATOM 2083 C C . GLY A 1 270 ? -52.043 -8.267 100.508 1.00 77.56 270 GLY A C 1
ATOM 2084 O O . GLY A 1 270 ? -52.122 -8.001 101.708 1.00 77.56 270 GLY A O 1
ATOM 2085 N N . ALA A 1 271 ? -53.123 -8.526 99.768 1.00 75.38 271 ALA A N 1
ATOM 2086 C CA . ALA A 1 271 ? -54.484 -8.494 100.295 1.00 75.38 271 ALA A CA 1
ATOM 2087 C C . ALA A 1 271 ? -54.743 -9.588 101.352 1.00 75.38 271 ALA A C 1
ATOM 2089 O O . ALA A 1 271 ? -55.495 -9.359 102.303 1.00 75.38 271 ALA A O 1
ATOM 2090 N N . ILE A 1 272 ? -54.124 -10.767 101.219 1.00 75.44 272 ILE A N 1
ATOM 2091 C CA . ILE A 1 272 ? -54.181 -11.848 102.220 1.00 75.44 272 ILE A CA 1
ATOM 2092 C C . ILE A 1 272 ? -53.402 -11.467 103.488 1.00 75.44 272 ILE A C 1
ATOM 2094 O O . ILE A 1 272 ? -53.890 -11.683 104.601 1.00 75.44 272 ILE A O 1
ATOM 2098 N N . ALA A 1 273 ? -52.218 -10.869 103.341 1.00 71.19 273 ALA A N 1
ATOM 2099 C CA . ALA A 1 273 ? -51.413 -10.399 104.464 1.00 71.19 273 ALA A CA 1
ATOM 2100 C C . ALA A 1 273 ? -52.122 -9.279 105.247 1.00 71.19 273 ALA A C 1
ATOM 2102 O O . ALA A 1 273 ? -52.145 -9.318 106.476 1.00 71.19 273 ALA A O 1
ATOM 2103 N N . GLN A 1 274 ? -52.780 -8.334 104.561 1.00 69.94 274 GLN A N 1
ATOM 2104 C CA . GLN A 1 274 ? -53.608 -7.301 105.198 1.00 69.94 274 GLN A CA 1
ATOM 2105 C C . GLN A 1 274 ? -54.795 -7.896 105.967 1.00 69.94 274 GLN A C 1
ATOM 2107 O O . GLN A 1 274 ? -55.002 -7.546 107.126 1.00 69.94 274 GLN A O 1
ATOM 2112 N N . ARG A 1 275 ? -55.518 -8.857 105.372 1.00 64.62 275 ARG A N 1
ATOM 2113 C CA . ARG A 1 275 ? -56.608 -9.580 106.054 1.00 64.62 275 ARG A CA 1
ATOM 2114 C C . ARG A 1 275 ? -56.129 -10.353 107.285 1.00 64.62 275 ARG A C 1
ATOM 2116 O O . ARG A 1 275 ? -56.827 -10.392 108.292 1.00 64.62 275 ARG A O 1
ATOM 2123 N N . SER A 1 276 ? -54.934 -10.939 107.223 1.00 60.91 276 SER A N 1
ATOM 2124 C CA . SER A 1 276 ? -54.327 -11.621 108.374 1.00 60.91 276 SER A CA 1
ATOM 2125 C C . SER A 1 276 ? -53.880 -10.636 109.461 1.00 60.91 276 SER A C 1
ATOM 2127 O O . SER A 1 276 ? -53.957 -10.959 110.640 1.00 60.91 276 SER A O 1
ATOM 2129 N N . GLY A 1 277 ? -53.458 -9.422 109.090 1.00 59.75 277 GLY A N 1
ATOM 2130 C CA . GLY A 1 277 ? -53.113 -8.352 110.031 1.00 59.75 277 GLY A CA 1
ATOM 2131 C C . GLY A 1 277 ? -54.320 -7.707 110.724 1.00 59.75 277 GLY A C 1
ATOM 2132 O O . GLY A 1 277 ? -54.215 -7.319 111.885 1.00 59.75 277 GLY A O 1
ATOM 2133 N N . GLU A 1 278 ? -55.474 -7.626 110.056 1.00 56.41 278 GLU A N 1
ATOM 2134 C CA . GLU A 1 278 ? -56.733 -7.161 110.664 1.00 56.41 278 GLU A CA 1
ATOM 2135 C C . GLU A 1 278 ? -57.381 -8.215 111.575 1.00 56.41 278 GLU A C 1
ATOM 2137 O O . GLU A 1 278 ? -58.041 -7.852 112.541 1.00 56.41 278 GLU A O 1
ATOM 2142 N N . GLY A 1 279 ? -57.139 -9.509 111.336 1.00 54.25 279 GLY A N 1
ATOM 2143 C CA . GLY A 1 279 ? -57.633 -10.603 112.184 1.00 54.25 279 GLY A CA 1
ATOM 2144 C C . GLY A 1 279 ? -56.878 -10.821 113.505 1.00 54.25 279 GLY A C 1
ATOM 2145 O O . GLY A 1 279 ? -57.234 -11.731 114.249 1.00 54.25 279 GLY A O 1
ATOM 2146 N N . ILE A 1 280 ? -55.833 -10.034 113.794 1.00 52.06 280 ILE A N 1
ATOM 2147 C CA . ILE A 1 280 ? -54.982 -10.165 114.998 1.00 52.06 280 ILE A CA 1
ATOM 2148 C C . ILE A 1 280 ? -55.193 -8.997 115.994 1.00 52.06 280 ILE A C 1
ATOM 2150 O O . ILE A 1 280 ? -54.524 -8.931 117.024 1.00 52.06 280 ILE A O 1
ATOM 2154 N N . ARG A 1 281 ? -56.140 -8.083 115.741 1.00 43.00 281 ARG A N 1
ATOM 2155 C CA . ARG A 1 281 ? -56.504 -7.011 116.687 1.00 43.00 281 ARG A CA 1
ATOM 2156 C C . ARG A 1 281 ? -57.723 -7.335 117.537 1.00 43.00 281 ARG A C 1
ATOM 2158 O O . ARG A 1 281 ? -58.697 -7.884 116.985 1.00 43.00 281 ARG A O 1
#

Mean predicted aligned error: 11.04 Å

Nearest PDB structures (foldseek):
  3ja6-assembly1_I  TM=2.541E-01  e=1.954E+00  Escherichia coli
  8to0-assembly1_z1  TM=2.239E-01  e=1.697E+00  Mus musculus
  4tql-assembly1_A  TM=2.271E-01  e=2.473E+00  synthetic construct